Protein AF-A0AAV5TJZ8-F1 (afdb_monomer)

pLDDT: mean 74.14, std 19.78, range [33.44, 96.31]

InterPro domains:
  IPR000536 Nuclear hormone receptor, ligand-binding domain [PS51843] (45-204)
  IPR035500 Nuclear hormone receptor-like domain superfamily [G3DSA:1.10.565.10] (41-201)
  IPR035500 Nuclear hormone receptor-like domain superfamily [SSF48508] (8-187)

Radius of gyration: 22.79 Å; Cα contacts (8 Å, |Δi|>4): 127; chains: 1; bounding box: 40×61×59 Å

Organism: NCBI:txid358040

Mean predicted aligned error: 13.58 Å

Solvent-accessible surface area (backbone atoms only — not comparable to full-atom values): 12153 Å² total; per-residue (Å²): 109,68,70,59,54,50,50,53,51,53,52,42,50,51,41,47,52,50,35,48,48,59,66,67,25,86,93,35,83,71,66,76,65,86,79,81,70,46,76,65,56,55,55,49,46,58,50,51,54,54,48,53,57,51,53,58,69,73,57,85,64,93,75,89,81,68,87,80,74,72,74,71,66,61,82,66,73,54,79,71,58,56,70,60,50,37,41,53,37,27,50,52,35,53,54,49,42,29,65,72,67,72,56,85,65,55,76,66,40,47,50,49,29,46,72,59,21,27,66,56,44,32,50,52,54,40,31,52,51,11,44,77,70,70,43,96,54,60,33,46,88,76,67,51,65,62,72,54,83,83,50,70,68,68,61,63,58,53,50,33,53,48,41,58,76,66,61,67,45,74,68,56,49,39,50,52,50,49,51,42,51,55,57,34,51,75,81,74,40,85,60,63,90,71,51,77,58,83,76,52,74,80,75,129

Secondary structure (DSSP, 8-state):
-HHHHHHHHHHHHHHHHHHHHHHTSTTSPP--S-----HHHHHHHHHHHHHHHHHHHH--S-------------GGGS---HHHHHHHHHHHHHHHHHHHTT----HHHHHHHHHHHHHHHHHHHHHHHHHHTT-SS-B-TTSPBPPTTSS-HHHHHHHHHHHHHHT--HHHHHHHHHHHHHHHTTTT-TTTTTGGGTT-----

Structure (mmCIF, N/CA/C/O backbone):
data_AF-A0AAV5TJZ8-F1
#
_entry.id   AF-A0AAV5TJZ8-F1
#
loop_
_atom_site.group_PDB
_atom_site.id
_atom_site.type_symbol
_atom_site.label_atom_id
_atom_site.label_alt_id
_atom_site.label_comp_id
_atom_site.label_asym_id
_atom_site.label_entity_id
_atom_site.label_seq_id
_atom_site.pdbx_PDB_ins_code
_atom_site.Cartn_x
_atom_site.Cartn_y
_atom_site.Cartn_z
_atom_site.occupancy
_atom_site.B_iso_or_equiv
_atom_site.auth_seq_id
_atom_site.auth_comp_id
_atom_site.auth_asym_id
_atom_site.auth_atom_id
_atom_site.pdbx_PDB_model_num
ATOM 1 N N . ILE A 1 1 ? -18.030 -18.541 14.809 1.00 76.50 1 ILE A N 1
ATOM 2 C CA . ILE A 1 1 ? -16.595 -18.326 14.468 1.00 76.50 1 ILE A CA 1
ATOM 3 C C . ILE A 1 1 ? -16.396 -18.192 12.959 1.00 76.50 1 ILE A C 1
ATOM 5 O O . ILE A 1 1 ? -15.831 -17.193 12.536 1.00 76.50 1 ILE A O 1
ATOM 9 N N . GLN A 1 2 ? -16.882 -19.142 12.152 1.00 88.19 2 GLN A N 1
ATOM 10 C CA . GLN A 1 2 ? -16.712 -19.115 10.693 1.00 88.19 2 GLN A CA 1
ATOM 11 C C . GLN A 1 2 ? -17.287 -17.844 10.041 1.00 88.19 2 GLN A C 1
ATOM 13 O O . GLN A 1 2 ? -16.551 -17.149 9.347 1.00 88.19 2 GLN A O 1
ATOM 18 N N . ASP A 1 3 ? -18.519 -17.459 10.381 1.00 89.94 3 ASP A N 1
ATOM 19 C CA . ASP A 1 3 ? -19.165 -16.254 9.829 1.00 89.94 3 ASP A CA 1
ATOM 20 C C . ASP A 1 3 ? -18.425 -14.953 10.186 1.00 89.94 3 ASP A C 1
ATOM 22 O O . ASP A 1 3 ? -18.335 -14.024 9.384 1.00 89.94 3 ASP A O 1
ATOM 26 N N . ALA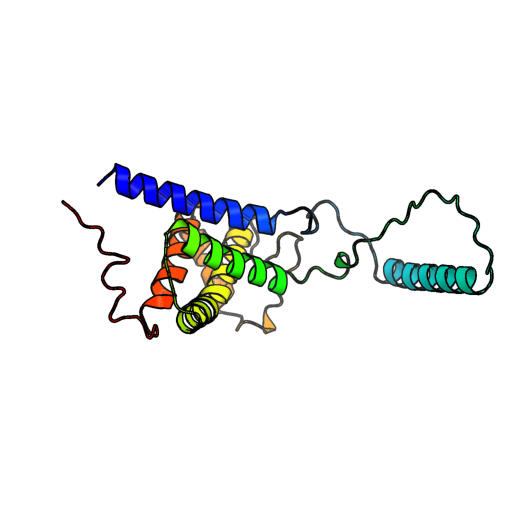 A 1 4 ? -17.850 -14.884 11.391 1.00 86.00 4 ALA A N 1
ATOM 27 C CA . ALA A 1 4 ? -17.080 -13.725 11.841 1.00 86.00 4 ALA A CA 1
ATOM 28 C C . ALA A 1 4 ? -15.756 -13.599 11.071 1.00 86.00 4 ALA A C 1
ATOM 30 O O . ALA A 1 4 ? -15.408 -12.512 10.607 1.00 86.00 4 ALA A O 1
ATOM 31 N N . LEU A 1 5 ? -15.040 -14.714 10.884 1.00 88.62 5 LEU A N 1
ATOM 32 C CA . LEU A 1 5 ? -13.814 -14.752 10.082 1.00 88.62 5 LEU A CA 1
ATOM 33 C C . LEU A 1 5 ? -14.093 -14.417 8.615 1.00 88.62 5 LEU A C 1
ATOM 35 O O . LEU A 1 5 ? -13.328 -13.681 7.991 1.00 88.62 5 LEU A O 1
ATOM 39 N N . GLU A 1 6 ? -15.206 -14.911 8.079 1.00 91.31 6 GLU A N 1
ATOM 40 C CA . GLU A 1 6 ? -15.632 -14.600 6.722 1.00 91.31 6 GLU A CA 1
ATOM 41 C C . GLU A 1 6 ? -15.939 -13.103 6.561 1.00 91.31 6 GLU A C 1
ATOM 43 O O . GLU A 1 6 ? -15.484 -12.474 5.602 1.00 91.31 6 GLU A O 1
ATOM 48 N N . ASN A 1 7 ? -16.620 -12.489 7.532 1.00 90.62 7 ASN A N 1
ATOM 49 C CA . ASN A 1 7 ? -16.882 -11.050 7.532 1.00 90.62 7 ASN A CA 1
ATOM 50 C C . ASN A 1 7 ? -15.579 -10.231 7.522 1.00 90.62 7 ASN A C 1
ATOM 52 O O . ASN A 1 7 ? -15.407 -9.345 6.678 1.00 90.62 7 ASN A O 1
ATOM 56 N N . VAL A 1 8 ? -14.624 -10.574 8.395 1.00 91.50 8 VAL A N 1
ATOM 57 C CA . VAL A 1 8 ? -13.292 -9.942 8.425 1.00 91.50 8 VAL A CA 1
ATOM 58 C C . VAL A 1 8 ? -12.605 -10.079 7.068 1.00 91.50 8 VAL A C 1
ATOM 60 O O . VAL A 1 8 ? -12.105 -9.096 6.520 1.00 91.50 8 VAL A O 1
ATOM 63 N N . PHE A 1 9 ? -12.627 -11.273 6.480 1.00 93.06 9 PHE A N 1
ATOM 64 C CA . PHE A 1 9 ? -12.017 -11.523 5.180 1.00 93.06 9 PHE A CA 1
ATOM 65 C C . PHE A 1 9 ? -12.634 -10.666 4.062 1.00 93.06 9 PHE A C 1
ATOM 67 O O . PHE A 1 9 ? -11.904 -10.074 3.257 1.00 93.06 9 PHE A O 1
ATOM 74 N N . TRP A 1 10 ? -13.962 -10.527 4.028 1.00 93.00 10 TRP A N 1
ATOM 75 C CA . TRP A 1 10 ? -14.648 -9.672 3.054 1.00 93.00 10 TRP A CA 1
ATOM 76 C C . TRP A 1 10 ? -14.323 -8.188 3.240 1.00 93.00 10 TRP A C 1
ATOM 78 O O . TRP A 1 10 ? -14.052 -7.488 2.255 1.00 93.00 10 TRP A O 1
ATOM 88 N N . ARG A 1 11 ? -14.275 -7.712 4.488 1.00 93.69 11 ARG A N 1
ATOM 89 C CA . ARG A 1 11 ? -13.849 -6.345 4.827 1.00 93.69 11 ARG A CA 1
ATOM 90 C C . ARG A 1 11 ? -12.417 -6.066 4.359 1.00 93.69 11 ARG A C 1
ATOM 92 O O . ARG A 1 11 ? -12.171 -5.052 3.699 1.00 93.69 11 ARG A O 1
ATOM 99 N N . LEU A 1 12 ? -11.490 -6.995 4.601 1.00 95.19 12 LEU A N 1
ATOM 100 C CA . LEU A 1 12 ? -10.100 -6.893 4.138 1.00 95.19 12 LEU A CA 1
ATOM 101 C C . LEU A 1 12 ? -9.992 -6.861 2.615 1.00 95.19 12 LEU A C 1
ATOM 103 O O . LEU A 1 12 ? -9.304 -6.001 2.056 1.00 95.19 12 LEU A O 1
ATOM 107 N N . ARG A 1 13 ? -10.710 -7.753 1.925 1.00 93.06 13 ARG A N 1
ATOM 108 C CA . ARG A 1 13 ? -10.762 -7.761 0.457 1.00 93.06 13 ARG A CA 1
ATOM 109 C C . ARG A 1 13 ? -11.257 -6.433 -0.100 1.00 93.06 13 ARG A C 1
ATOM 111 O O . ARG A 1 13 ? -10.704 -5.949 -1.088 1.00 93.06 13 ARG A O 1
ATOM 118 N N . ARG A 1 14 ? -12.262 -5.825 0.535 1.00 93.25 14 ARG A N 1
ATOM 119 C CA . ARG A 1 14 ? -12.781 -4.509 0.144 1.00 93.25 14 ARG A CA 1
ATOM 120 C C . ARG A 1 14 ? -11.725 -3.414 0.305 1.00 93.25 14 ARG A C 1
ATOM 122 O O . ARG A 1 14 ? -11.582 -2.587 -0.596 1.00 93.25 14 ARG A O 1
ATOM 129 N N . CYS A 1 15 ? -10.958 -3.436 1.396 1.00 94.69 15 CYS A N 1
ATOM 130 C CA . CYS A 1 15 ? -9.861 -2.492 1.621 1.00 94.69 15 CYS A CA 1
ATOM 131 C C . CYS A 1 15 ? -8.766 -2.618 0.554 1.00 94.69 15 CYS A C 1
ATOM 133 O O . CYS A 1 15 ? -8.357 -1.616 -0.037 1.00 94.69 15 CYS A O 1
ATOM 135 N N . ASP A 1 16 ? -8.330 -3.842 0.242 1.00 94.56 16 ASP A N 1
ATOM 136 C CA . ASP A 1 16 ? -7.319 -4.055 -0.800 1.00 94.56 16 ASP A CA 1
ATOM 137 C C . ASP A 1 16 ? -7.830 -3.680 -2.200 1.00 94.56 16 ASP A C 1
ATOM 139 O O . ASP A 1 16 ? -7.107 -3.057 -2.981 1.00 94.56 16 ASP A O 1
ATOM 143 N N . ALA A 1 17 ? -9.087 -4.001 -2.517 1.00 92.81 17 ALA A N 1
ATOM 144 C CA . ALA A 1 17 ? -9.708 -3.603 -3.777 1.00 92.81 17 ALA A CA 1
ATOM 145 C C . ALA A 1 17 ? -9.743 -2.075 -3.934 1.00 92.81 17 ALA A C 1
ATOM 147 O O . ALA A 1 17 ? -9.396 -1.568 -5.004 1.00 92.81 17 ALA A O 1
ATOM 148 N N . LYS A 1 18 ? -10.083 -1.338 -2.867 1.00 92.19 18 LYS A N 1
ATOM 149 C CA . LYS A 1 18 ? 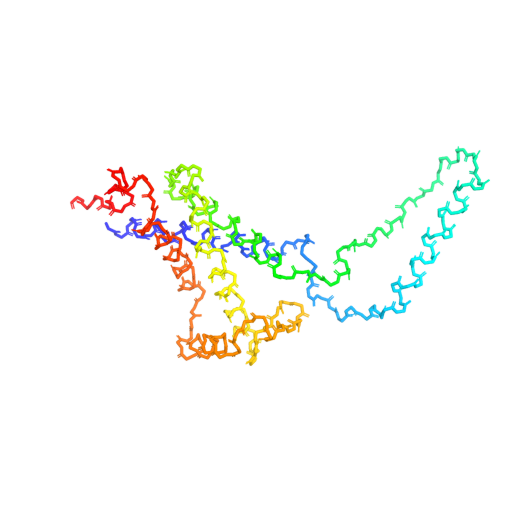-10.075 0.131 -2.872 1.00 92.19 18 LYS A CA 1
ATOM 150 C C . LYS A 1 18 ? -8.668 0.692 -3.079 1.00 92.19 18 LYS A C 1
ATOM 152 O O . LYS A 1 18 ? -8.493 1.582 -3.908 1.00 92.19 18 LYS A O 1
ATOM 157 N N . HIS A 1 19 ? -7.663 0.142 -2.396 1.00 92.19 19 HIS A N 1
ATOM 158 C CA . HIS A 1 19 ? -6.262 0.534 -2.586 1.00 92.19 19 HIS A CA 1
ATOM 159 C C . HIS A 1 19 ? -5.833 0.354 -4.051 1.00 92.19 19 HIS A C 1
ATOM 161 O O . HIS A 1 19 ? -5.296 1.276 -4.665 1.00 92.19 19 HIS A O 1
ATOM 167 N N . ARG A 1 20 ? -6.138 -0.801 -4.656 1.00 90.56 20 ARG A N 1
ATOM 168 C CA . ARG A 1 20 ? -5.834 -1.046 -6.075 1.00 90.56 20 ARG A CA 1
ATOM 169 C C . ARG A 1 20 ? -6.543 -0.065 -6.991 1.00 90.56 20 ARG A C 1
ATOM 171 O O . ARG A 1 20 ? -5.897 0.490 -7.872 1.00 90.56 20 ARG A O 1
ATOM 178 N N . GLN A 1 21 ? -7.831 0.176 -6.755 1.00 89.19 21 GLN A N 1
ATOM 179 C CA . GLN A 1 21 ? -8.611 1.133 -7.535 1.00 89.19 21 GLN A CA 1
ATOM 180 C C . GLN A 1 21 ? -7.971 2.525 -7.513 1.00 89.19 21 GLN A C 1
ATOM 182 O O . GLN A 1 21 ? -7.879 3.159 -8.560 1.00 89.19 21 GLN A O 1
ATOM 187 N N . LEU A 1 22 ? -7.499 2.989 -6.350 1.00 86.69 22 LEU A N 1
ATOM 188 C CA . LEU A 1 22 ? -6.789 4.265 -6.245 1.00 86.69 22 LEU A CA 1
ATOM 189 C C . LEU A 1 22 ? -5.514 4.242 -7.088 1.00 86.69 22 LEU A C 1
ATOM 191 O O . LEU A 1 22 ? -5.308 5.135 -7.906 1.00 86.69 22 LEU A O 1
ATOM 195 N N . ARG A 1 23 ? -4.713 3.179 -6.984 1.00 83.69 23 ARG A N 1
ATOM 196 C CA . ARG A 1 23 ? -3.446 3.032 -7.716 1.00 83.69 23 ARG A CA 1
ATOM 197 C C . ARG A 1 23 ? -3.615 2.911 -9.237 1.00 83.69 23 ARG A C 1
ATOM 199 O O . ARG A 1 23 ? -2.749 3.369 -9.978 1.00 83.69 23 ARG A O 1
ATOM 206 N N . THR A 1 24 ? -4.730 2.351 -9.708 1.00 81.50 24 THR A N 1
ATOM 207 C CA . THR A 1 24 ? -5.059 2.201 -11.140 1.00 81.50 24 THR A CA 1
ATOM 208 C C . THR A 1 24 ? -6.046 3.245 -11.661 1.00 81.50 24 THR A C 1
ATOM 210 O O . THR A 1 24 ? -6.524 3.111 -12.787 1.00 81.50 24 THR A O 1
ATOM 213 N N . SER A 1 25 ? -6.405 4.231 -10.839 1.00 77.00 25 SER A N 1
ATOM 214 C CA . SER A 1 25 ? -7.322 5.315 -11.195 1.00 77.00 25 SER A CA 1
ATOM 215 C C . SER A 1 25 ? -6.903 6.004 -12.497 1.00 77.00 25 SER A C 1
ATOM 217 O O . SER A 1 25 ? -5.727 6.040 -12.827 1.00 77.00 25 SER A O 1
ATOM 219 N N . GLU A 1 26 ? -7.837 6.583 -13.244 1.00 63.62 26 GLU A N 1
ATOM 220 C CA . GLU A 1 26 ? -7.520 7.352 -14.459 1.00 63.62 26 GLU A CA 1
ATOM 221 C C . GLU A 1 26 ? -6.715 8.627 -14.181 1.00 63.62 26 GLU A C 1
ATOM 223 O O . GLU A 1 26 ? -5.963 9.087 -15.037 1.00 63.62 26 GLU A O 1
ATOM 228 N N . PHE A 1 27 ? -6.803 9.133 -12.949 1.00 60.72 27 PHE A N 1
ATOM 229 C CA . PHE A 1 27 ? -5.927 10.185 -12.437 1.00 60.72 27 PHE A CA 1
ATOM 230 C C . PHE A 1 27 ? -4.482 9.695 -12.236 1.00 60.72 27 PHE A C 1
ATOM 232 O O . PHE A 1 27 ? -3.572 10.499 -12.056 1.00 60.72 27 PHE A O 1
ATOM 239 N N . ASN A 1 28 ? -4.254 8.378 -12.297 1.00 59.41 28 ASN A N 1
ATOM 240 C CA . ASN A 1 28 ? -2.942 7.763 -12.384 1.00 59.41 28 ASN A CA 1
ATOM 241 C C . ASN A 1 28 ? -2.635 7.437 -13.859 1.00 59.41 28 ASN A C 1
ATOM 243 O O . ASN A 1 28 ? -3.373 6.671 -14.481 1.00 59.41 28 ASN A O 1
ATOM 247 N N . PRO A 1 29 ? -1.545 7.971 -14.448 1.00 50.78 29 PRO A N 1
ATOM 248 C CA . PRO A 1 29 ? -1.244 7.722 -15.852 1.00 50.78 29 PRO A CA 1
ATOM 249 C C . PRO A 1 29 ? -1.110 6.215 -16.106 1.00 50.78 29 PRO A C 1
ATOM 251 O O . PRO A 1 29 ? -0.453 5.489 -15.354 1.00 50.78 29 PRO A O 1
ATOM 254 N N . LYS A 1 30 ? -1.796 5.738 -17.151 1.00 49.69 30 LYS A N 1
ATOM 255 C CA . LYS A 1 30 ? -1.799 4.327 -17.553 1.00 49.69 30 LYS A CA 1
ATOM 256 C C . LYS A 1 30 ? -0.421 3.958 -18.099 1.00 49.69 30 LYS A C 1
ATOM 258 O O . LYS A 1 30 ? 0.140 4.702 -18.893 1.00 49.69 30 LYS A O 1
ATOM 263 N N . SER A 1 31 ? 0.054 2.751 -17.796 1.00 44.28 31 SER A N 1
ATOM 264 C CA . SER A 1 31 ? 1.291 2.168 -18.350 1.00 44.28 31 SER A CA 1
ATOM 265 C C . SER A 1 31 ? 1.245 1.884 -19.864 1.00 44.28 31 SER A C 1
ATOM 267 O O . SER A 1 31 ? 2.103 1.185 -20.403 1.00 44.28 31 SER A O 1
ATOM 269 N N . ARG A 1 32 ? 0.229 2.378 -20.585 1.00 42.75 32 ARG A N 1
ATOM 270 C CA . ARG A 1 32 ? 0.041 2.063 -22.001 1.00 42.75 32 ARG A CA 1
ATOM 271 C C . ARG A 1 32 ? 0.879 2.980 -22.883 1.00 42.75 32 ARG A C 1
ATOM 273 O O . ARG A 1 32 ? 0.512 4.121 -23.134 1.00 42.75 32 ARG A O 1
ATOM 280 N N . GLY A 1 33 ? 1.932 2.373 -23.424 1.00 39.78 33 GLY A N 1
ATO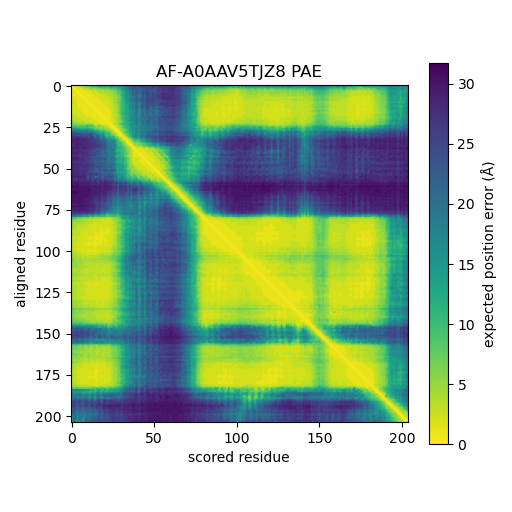M 281 C CA . GLY A 1 33 ? 2.754 2.888 -24.509 1.00 39.78 33 GLY A CA 1
ATOM 282 C C . GLY A 1 33 ? 3.975 3.612 -23.977 1.00 39.78 33 GLY A C 1
ATOM 283 O O . GLY A 1 33 ? 3.860 4.431 -23.075 1.00 39.78 33 GLY A O 1
ATOM 284 N N . ARG A 1 34 ? 5.150 3.313 -24.544 1.00 42.75 34 ARG A N 1
ATOM 285 C CA . ARG A 1 34 ? 6.341 4.154 -24.393 1.00 42.75 34 ARG A CA 1
ATOM 286 C C . ARG A 1 34 ? 5.896 5.599 -24.604 1.00 42.75 34 ARG A C 1
ATOM 288 O O . ARG A 1 34 ? 5.568 5.969 -25.729 1.00 42.75 34 ARG A O 1
ATOM 295 N N . PHE A 1 35 ? 5.843 6.388 -23.536 1.00 46.69 35 PHE A N 1
ATOM 296 C CA . PHE A 1 35 ? 5.749 7.832 -23.654 1.00 46.69 35 PHE A CA 1
ATOM 297 C C . PHE A 1 35 ? 7.072 8.250 -24.300 1.00 46.69 35 PHE A C 1
ATOM 299 O O . PHE A 1 35 ? 8.084 8.415 -23.631 1.00 46.69 35 PHE A O 1
ATOM 306 N N . HIS A 1 36 ? 7.082 8.319 -25.631 1.00 42.94 36 HIS A N 1
ATOM 307 C CA . HIS A 1 36 ? 8.213 8.774 -26.434 1.00 42.94 36 HIS A CA 1
ATOM 308 C C . HIS A 1 36 ? 8.269 10.304 -26.464 1.00 42.94 36 HIS A C 1
ATOM 310 O O . HIS A 1 36 ? 8.673 10.890 -27.45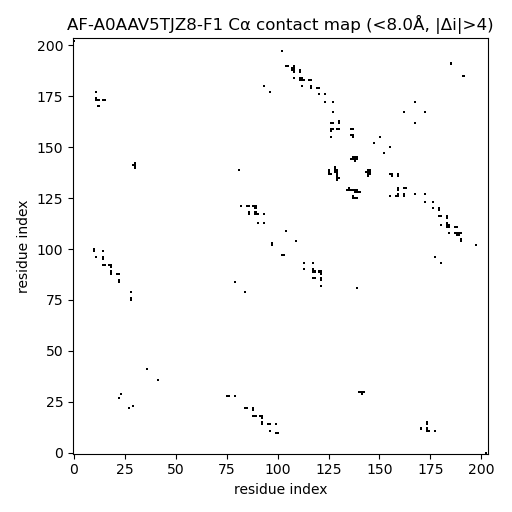7 1.00 42.94 36 HIS A O 1
ATOM 316 N N . TRP A 1 37 ? 7.818 10.951 -25.389 1.00 47.38 37 TRP A N 1
ATOM 317 C CA . TRP A 1 37 ? 7.955 12.386 -25.233 1.00 47.38 37 TRP A CA 1
ATOM 318 C C . TRP A 1 37 ? 9.380 12.613 -24.764 1.00 47.38 37 TRP A C 1
ATOM 320 O O . TRP A 1 37 ? 9.714 12.375 -23.600 1.00 47.38 37 TRP A O 1
ATOM 330 N N . GLY A 1 38 ? 10.249 12.974 -25.702 1.00 48.06 38 GLY A N 1
ATOM 331 C CA . GLY A 1 38 ? 11.586 13.416 -25.348 1.00 48.06 38 GLY A CA 1
ATOM 332 C C . GLY A 1 38 ? 11.497 14.712 -24.543 1.00 48.06 38 GLY A C 1
ATOM 333 O O . GLY A 1 38 ? 10.538 15.474 -24.669 1.00 48.06 38 GLY A O 1
ATOM 334 N N . LEU A 1 39 ? 12.537 15.013 -23.760 1.00 47.66 39 LEU A N 1
ATOM 335 C CA . LEU A 1 39 ? 12.708 16.326 -23.120 1.00 47.66 39 LEU A CA 1
ATOM 336 C C . LEU A 1 39 ? 12.521 17.474 -24.139 1.00 47.66 39 LEU A C 1
ATOM 338 O O . LEU A 1 39 ? 12.011 18.542 -23.817 1.00 47.66 39 LEU A O 1
ATOM 342 N N . THR A 1 40 ? 12.882 17.215 -25.395 1.00 56.12 40 THR A N 1
ATOM 343 C CA . THR A 1 40 ? 12.724 18.094 -26.553 1.00 56.12 40 THR A CA 1
ATOM 344 C C . THR A 1 40 ? 11.270 18.409 -26.907 1.00 56.12 40 THR A C 1
ATOM 346 O O . THR A 1 40 ? 10.985 19.547 -27.272 1.00 56.12 40 THR A O 1
ATOM 349 N N . ASP A 1 41 ? 10.351 17.447 -26.799 1.00 55.53 41 ASP A N 1
ATOM 350 C CA . ASP A 1 41 ? 8.931 17.670 -27.107 1.00 55.53 41 ASP A CA 1
ATOM 351 C C . ASP A 1 41 ? 8.257 18.492 -26.000 1.00 55.53 41 ASP A C 1
ATOM 353 O O . ASP A 1 41 ? 7.447 19.372 -26.282 1.00 55.53 41 ASP A O 1
ATOM 357 N N . TYR A 1 42 ? 8.677 18.287 -24.746 1.00 53.88 42 TYR A N 1
ATOM 358 C CA . TYR A 1 42 ? 8.260 19.105 -23.603 1.00 53.88 42 TYR A CA 1
ATOM 359 C C . TYR A 1 42 ? 8.728 20.563 -23.729 1.00 53.88 42 TYR A C 1
ATOM 361 O O . TYR A 1 42 ? 7.948 21.498 -23.545 1.00 53.88 42 TYR A O 1
ATOM 369 N N . LEU A 1 43 ? 10.003 20.770 -24.077 1.00 59.12 43 LEU A N 1
ATOM 370 C CA . LEU A 1 43 ? 10.553 22.115 -24.264 1.00 59.12 43 LEU A CA 1
ATOM 371 C C . LEU A 1 43 ? 9.909 22.839 -25.452 1.00 59.12 43 LEU A C 1
ATOM 373 O O . LEU A 1 43 ? 9.674 24.043 -25.368 1.00 59.12 43 LEU A O 1
ATOM 377 N N . ARG A 1 44 ? 9.584 22.118 -26.533 1.00 67.12 44 ARG A N 1
ATOM 378 C CA . ARG A 1 44 ? 8.877 22.684 -27.691 1.00 67.12 44 ARG A CA 1
ATOM 379 C C . ARG A 1 44 ? 7.497 23.202 -27.302 1.00 67.12 44 ARG A C 1
ATOM 381 O O . ARG A 1 44 ? 7.163 24.334 -27.625 1.00 67.12 44 ARG A O 1
ATOM 388 N N . GLN A 1 45 ? 6.753 22.431 -26.519 1.00 61.09 45 GLN A N 1
ATOM 389 C CA . GLN A 1 45 ? 5.421 22.830 -26.083 1.00 61.09 45 GLN A CA 1
ATOM 390 C C . GLN A 1 45 ? 5.430 24.001 -25.088 1.00 61.09 45 GLN A C 1
ATOM 392 O O . GLN A 1 45 ? 4.548 24.852 -25.126 1.00 61.09 45 GLN A O 1
ATOM 397 N N . GLN A 1 46 ? 6.434 24.088 -24.209 1.00 55.97 46 GLN A N 1
ATOM 398 C CA . GLN A 1 46 ? 6.629 25.273 -23.363 1.00 55.97 46 GLN A CA 1
ATOM 399 C C . GLN A 1 46 ? 6.804 26.549 -24.199 1.00 55.97 46 GLN A C 1
ATOM 401 O O . GLN A 1 46 ? 6.392 27.623 -23.762 1.00 55.97 46 GLN A O 1
ATOM 406 N N . MET A 1 47 ? 7.413 26.444 -25.383 1.00 64.50 47 MET A N 1
ATOM 407 C CA . MET A 1 47 ? 7.526 27.569 -26.311 1.00 64.50 47 MET A CA 1
ATOM 408 C C . MET A 1 47 ? 6.209 27.849 -27.041 1.00 64.50 47 MET A C 1
ATOM 410 O O . MET A 1 47 ? 5.844 29.014 -27.136 1.00 64.50 47 MET A O 1
ATOM 414 N N . GLU A 1 48 ? 5.472 26.812 -27.451 1.00 65.31 48 GLU A N 1
ATOM 415 C CA . GLU A 1 48 ? 4.132 26.942 -28.056 1.00 65.31 48 GLU A CA 1
ATOM 416 C C . GLU A 1 48 ? 3.142 27.613 -27.085 1.00 65.31 48 GLU A C 1
ATOM 418 O O . GLU A 1 48 ? 2.537 28.616 -27.431 1.00 65.31 48 GLU A O 1
ATOM 423 N N . MET A 1 49 ? 3.079 27.183 -25.817 1.00 55.03 49 MET A N 1
ATOM 424 C CA . MET A 1 49 ? 2.234 27.829 -24.799 1.00 55.03 49 MET A CA 1
ATOM 425 C C . MET A 1 49 ? 2.620 29.290 -24.542 1.00 55.03 49 MET A C 1
ATOM 427 O O . MET A 1 49 ? 1.756 30.122 -24.288 1.00 55.03 49 MET A O 1
ATOM 431 N N . LYS A 1 50 ? 3.918 29.614 -24.567 1.00 66.56 50 LYS A N 1
ATOM 432 C CA . LYS A 1 50 ? 4.379 31.002 -24.414 1.00 66.56 50 LYS A CA 1
ATOM 433 C C . LYS A 1 50 ? 4.048 31.854 -25.637 1.00 66.56 50 LYS A C 1
ATOM 435 O O . LYS A 1 50 ? 3.856 33.052 -25.468 1.00 66.56 50 LYS A O 1
ATOM 440 N N . GLN A 1 51 ? 4.009 31.265 -26.833 1.00 65.06 51 GLN A N 1
ATOM 441 C CA . GLN A 1 51 ? 3.543 31.940 -28.043 1.00 65.06 51 GLN A CA 1
ATOM 442 C C . GLN A 1 51 ? 2.036 32.182 -27.986 1.00 65.06 51 GLN A C 1
ATOM 444 O O . GLN A 1 51 ? 1.635 33.325 -28.162 1.00 65.06 51 GLN A O 1
ATOM 449 N N . ASP A 1 52 ? 1.241 31.181 -27.607 1.00 56.53 52 ASP A N 1
ATOM 450 C CA . ASP A 1 52 ? -0.216 31.315 -27.473 1.00 56.53 52 ASP A CA 1
ATOM 451 C C . ASP A 1 52 ? -0.600 32.399 -26.448 1.00 56.53 52 ASP A C 1
ATOM 453 O O . ASP A 1 52 ? -1.453 33.240 -26.717 1.00 56.53 52 ASP A O 1
ATOM 457 N N . ILE A 1 53 ? 0.074 32.441 -25.288 1.00 58.94 53 ILE A N 1
ATOM 458 C CA . ILE A 1 53 ? -0.142 33.484 -24.264 1.00 58.94 53 ILE A CA 1
ATOM 459 C C . ILE A 1 53 ? 0.204 34.876 -24.810 1.00 58.94 53 ILE A C 1
ATOM 461 O O . ILE A 1 53 ? -0.464 35.856 -24.493 1.00 58.94 53 ILE A O 1
ATOM 465 N N . LYS A 1 54 ? 1.247 34.971 -25.638 1.00 60.56 54 LYS A N 1
ATOM 466 C CA . LYS A 1 54 ? 1.686 36.238 -26.223 1.00 60.56 54 LYS A CA 1
ATOM 467 C C . LYS A 1 54 ? 0.748 36.709 -27.342 1.00 60.56 54 LYS A C 1
ATOM 469 O O . LYS A 1 54 ? 0.524 37.906 -27.471 1.00 60.56 54 LYS A O 1
ATOM 474 N N . GLU A 1 55 ? 0.174 35.782 -28.108 1.00 57.56 55 GLU A N 1
ATOM 475 C CA . GLU A 1 55 ? -0.852 36.064 -29.120 1.00 57.56 55 GLU A CA 1
ATOM 476 C C . GLU A 1 55 ? -2.193 36.471 -28.473 1.00 57.56 55 GLU A C 1
ATOM 478 O O . GLU A 1 55 ? -2.853 37.385 -28.966 1.00 57.56 55 GLU A O 1
ATOM 483 N N . GLU A 1 56 ? -2.563 35.891 -27.322 1.00 55.72 56 GLU A N 1
ATOM 484 C CA . GLU A 1 56 ? -3.741 36.315 -26.540 1.00 55.72 56 GLU A CA 1
ATOM 485 C C . GLU A 1 56 ? -3.585 37.721 -25.920 1.00 55.72 56 GLU A C 1
ATOM 487 O O . GLU A 1 56 ? -4.580 38.431 -25.753 1.00 55.72 56 GLU A O 1
ATOM 492 N N . GLU A 1 57 ? -2.361 38.154 -25.595 1.00 57.53 57 GLU A N 1
ATOM 493 C CA . GLU A 1 57 ? -2.089 39.512 -25.092 1.00 57.53 57 GLU A CA 1
ATOM 494 C C . GLU A 1 57 ? -2.126 40.586 -26.197 1.00 57.53 57 GLU A C 1
ATOM 496 O O . GLU A 1 57 ? -2.465 41.740 -25.916 1.00 57.53 57 GLU A O 1
ATOM 501 N N . GLU A 1 58 ? -1.819 40.229 -27.450 1.00 56.50 58 GLU A N 1
ATOM 502 C CA . GLU A 1 58 ? -1.825 41.164 -28.586 1.00 56.50 58 GLU A CA 1
ATOM 503 C C . GLU A 1 58 ? -3.213 41.305 -29.248 1.00 56.50 58 GLU A C 1
ATOM 505 O O . GLU A 1 58 ? -3.553 42.400 -29.708 1.00 56.50 58 GLU A O 1
ATOM 510 N N . ASP A 1 59 ? -4.070 40.276 -29.210 1.00 54.91 59 ASP A N 1
ATOM 511 C CA . ASP A 1 59 ? -5.415 40.293 -29.812 1.00 54.91 59 ASP A CA 1
ATOM 512 C C . ASP A 1 59 ? -6.540 40.449 -28.766 1.00 54.91 59 ASP A C 1
ATOM 514 O O . ASP A 1 59 ? -7.377 39.582 -28.505 1.00 54.91 59 ASP A O 1
ATOM 518 N N . SER A 1 60 ? -6.608 41.640 -28.173 1.00 52.91 60 SER A N 1
ATOM 519 C CA . SER A 1 60 ? -7.668 42.060 -27.246 1.00 52.91 60 SER A CA 1
ATOM 520 C C . SER A 1 60 ? -9.012 42.346 -27.947 1.00 52.91 60 SER A C 1
ATOM 522 O O . SER A 1 60 ? -9.543 43.460 -27.899 1.00 52.91 60 SER A O 1
ATOM 524 N N . LYS A 1 61 ? -9.629 41.331 -28.573 1.00 55.59 61 LYS A N 1
ATOM 525 C CA . LYS A 1 61 ? -11.068 41.344 -28.912 1.00 55.59 61 LYS A CA 1
ATOM 526 C C . LYS A 1 61 ? -11.744 39.999 -28.610 1.00 55.59 61 LYS A C 1
ATOM 528 O O . LYS A 1 61 ? -11.268 38.958 -29.052 1.00 55.59 61 LYS A O 1
ATOM 533 N N . PRO A 1 62 ? -12.906 39.992 -27.928 1.00 48.72 62 PRO A N 1
ATOM 534 C CA . PRO A 1 62 ? -13.571 38.758 -27.527 1.00 48.72 62 PRO A CA 1
ATOM 535 C C . PRO A 1 62 ? -14.308 38.129 -28.716 1.00 48.72 62 PRO A C 1
ATOM 537 O O . PRO A 1 62 ? -15.492 38.379 -28.943 1.00 48.72 62 PRO A O 1
ATOM 540 N N . SER A 1 63 ? -13.615 37.285 -29.479 1.00 48.00 63 SER A N 1
ATOM 541 C CA . SER A 1 63 ? -14.240 36.381 -30.448 1.00 48.00 63 SER A CA 1
ATOM 542 C C . SER A 1 63 ? -14.515 35.032 -29.785 1.00 48.00 63 SER A C 1
ATOM 544 O O . SER A 1 63 ? -13.730 34.087 -29.849 1.00 48.00 63 SER A O 1
ATOM 546 N N . VAL A 1 64 ? -15.678 34.940 -29.142 1.00 51.94 64 VAL A N 1
ATOM 547 C CA . VAL A 1 64 ? -16.270 33.677 -28.690 1.00 51.94 64 VAL A CA 1
ATOM 548 C C . VAL A 1 64 ? -16.642 32.854 -29.924 1.00 51.94 64 VAL A C 1
ATOM 550 O O . VAL A 1 64 ? -17.702 33.079 -30.504 1.00 51.94 64 VAL A O 1
ATOM 553 N N . LYS A 1 65 ? -15.764 31.932 -30.339 1.00 51.88 65 LYS A N 1
ATOM 554 C CA . LYS A 1 65 ? -16.067 30.668 -31.049 1.00 51.88 65 LYS A CA 1
ATOM 555 C C . LYS A 1 65 ? -14.760 29.973 -31.445 1.00 51.88 65 LYS A C 1
ATOM 557 O O . LYS A 1 65 ? -14.350 29.980 -32.599 1.00 51.88 65 LYS A O 1
ATOM 562 N N . GLY A 1 66 ? -14.122 29.331 -30.475 1.00 41.31 66 GLY A N 1
ATOM 563 C CA . GLY A 1 66 ? -13.058 28.365 -30.718 1.00 41.31 66 GLY A CA 1
ATOM 564 C C . GLY A 1 66 ? -13.450 27.058 -30.057 1.00 41.31 66 GLY A C 1
ATOM 565 O O . GLY A 1 66 ? -13.681 27.034 -28.854 1.00 41.31 66 GLY A O 1
ATOM 566 N N . ASN A 1 67 ? -13.580 25.985 -30.839 1.00 41.69 67 ASN A N 1
ATOM 567 C CA . ASN A 1 67 ? -13.625 24.629 -30.303 1.00 41.69 67 ASN A CA 1
ATOM 568 C C . ASN A 1 67 ? -12.405 24.460 -29.406 1.00 41.69 67 ASN A C 1
ATOM 570 O O . ASN A 1 67 ? -11.296 24.342 -29.930 1.00 41.69 67 ASN A O 1
ATOM 574 N N . ASP A 1 68 ? -12.616 24.464 -28.093 1.00 45.06 68 ASP A N 1
ATOM 575 C CA . ASP A 1 68 ? -11.548 24.348 -27.116 1.00 45.06 68 ASP A CA 1
ATOM 576 C C . ASP A 1 68 ? -11.035 22.903 -27.115 1.00 45.06 68 ASP A C 1
ATOM 578 O O . ASP A 1 68 ? -11.306 22.086 -26.241 1.00 45.06 68 ASP A O 1
ATOM 582 N N . LYS A 1 69 ? -10.300 22.563 -28.177 1.00 43.38 69 LYS A N 1
ATOM 583 C CA . LYS A 1 69 ? -9.428 21.398 -28.265 1.00 43.38 69 LYS A CA 1
ATOM 584 C C . LYS A 1 69 ? -8.123 21.707 -27.541 1.00 43.38 69 LYS A C 1
ATOM 586 O O . LYS A 1 69 ? -7.073 21.252 -28.001 1.00 43.38 69 LYS A O 1
ATOM 591 N N . ARG A 1 70 ? -8.168 22.451 -26.425 1.00 44.94 70 ARG A N 1
ATOM 592 C CA . ARG A 1 70 ? -7.121 22.401 -25.410 1.00 44.94 70 ARG A CA 1
ATOM 593 C C . ARG A 1 70 ? -6.972 20.929 -25.062 1.00 44.94 70 ARG A C 1
ATOM 595 O O . ARG A 1 70 ? -7.664 20.377 -24.211 1.00 44.94 70 ARG A O 1
ATOM 602 N N . LYS A 1 71 ? -6.051 20.266 -25.759 1.00 45.53 71 LYS A N 1
ATOM 603 C CA . LYS A 1 71 ? -5.327 19.126 -25.237 1.00 45.53 71 LYS A CA 1
ATOM 604 C C . LYS A 1 71 ? -4.576 19.725 -24.061 1.00 45.53 71 LYS A C 1
ATOM 606 O O . LYS A 1 71 ? -3.410 20.077 -24.194 1.00 45.53 71 LYS A O 1
ATOM 611 N N . THR A 1 72 ? -5.270 19.923 -22.941 1.00 42.72 72 THR A N 1
ATOM 612 C CA . THR A 1 72 ? -4.625 20.061 -21.651 1.00 42.72 72 THR A CA 1
ATOM 613 C C . THR A 1 72 ? -3.826 18.781 -21.544 1.00 42.72 72 THR A C 1
ATOM 615 O O . THR A 1 72 ? -4.380 17.719 -21.243 1.00 42.72 72 THR A O 1
ATOM 618 N N . LEU A 1 73 ? -2.549 18.835 -21.931 1.00 45.84 73 LEU A N 1
ATOM 619 C CA . LEU A 1 73 ? -1.664 17.755 -21.573 1.00 45.84 73 LEU A CA 1
ATOM 620 C C . LEU A 1 73 ? -1.793 17.653 -20.063 1.00 45.84 73 LEU A C 1
ATOM 622 O O . LEU A 1 73 ? -1.830 18.688 -19.384 1.00 45.84 73 LEU A O 1
ATOM 626 N N . PRO A 1 74 ? -1.957 16.438 -19.531 1.00 47.56 74 PRO A N 1
ATOM 627 C CA . PRO A 1 74 ? -1.969 16.295 -18.099 1.00 47.56 74 PRO A CA 1
ATOM 628 C C . PRO A 1 74 ? -0.649 16.906 -17.632 1.00 47.56 74 PRO A C 1
ATOM 630 O O . PRO A 1 74 ? 0.408 16.404 -17.988 1.00 47.56 74 PRO A O 1
ATOM 633 N N . LEU A 1 75 ? -0.689 17.984 -16.845 1.00 43.66 75 LEU A N 1
ATOM 634 C CA . LEU A 1 75 ? 0.487 18.517 -16.142 1.00 43.66 75 LEU A CA 1
ATOM 635 C C . LEU A 1 75 ? 1.218 17.399 -15.356 1.00 43.66 75 LEU A C 1
ATOM 637 O O . LEU A 1 75 ? 2.390 17.518 -15.027 1.00 43.66 75 LEU A O 1
ATOM 641 N N . PHE A 1 76 ? 0.541 16.265 -15.148 1.00 43.28 76 PHE A N 1
ATOM 642 C CA . PHE A 1 76 ? 1.030 14.980 -14.654 1.00 43.28 76 PHE A CA 1
ATOM 643 C C . PHE A 1 76 ? 1.854 14.127 -15.647 1.00 43.28 76 PHE A C 1
ATOM 645 O O . PHE A 1 76 ? 2.187 12.991 -15.312 1.00 43.28 76 PHE A O 1
ATOM 652 N N . SER A 1 77 ? 2.158 14.596 -16.866 1.00 43.50 77 SER A N 1
ATOM 653 C CA . SER A 1 77 ? 3.108 13.930 -17.779 1.00 43.50 77 SER A CA 1
ATOM 654 C C . SER A 1 77 ? 4.569 14.270 -17.469 1.00 43.50 77 SER A C 1
ATOM 656 O O . SER A 1 77 ? 5.470 13.626 -18.003 1.00 43.50 77 SER A O 1
ATOM 658 N N . LEU A 1 78 ? 4.814 15.246 -16.586 1.00 50.94 78 LEU A N 1
ATOM 659 C CA . LEU A 1 78 ? 6.043 15.315 -15.796 1.00 50.94 78 LEU A CA 1
ATOM 660 C C . LEU A 1 78 ? 6.091 14.048 -14.936 1.00 50.94 78 LEU A C 1
ATOM 662 O O . LEU A 1 78 ? 5.100 13.752 -14.276 1.00 50.94 78 LEU A O 1
ATOM 666 N N . GLN A 1 79 ? 7.191 13.288 -15.014 1.00 59.50 79 GLN A N 1
ATOM 667 C CA . GLN A 1 79 ? 7.430 12.022 -14.300 1.00 59.50 79 GLN A CA 1
ATOM 668 C C . GLN A 1 79 ? 6.541 11.864 -13.070 1.00 59.50 79 GLN A C 1
ATOM 670 O O . GLN A 1 79 ? 6.703 12.571 -12.076 1.00 59.50 79 GLN A O 1
ATOM 675 N N . LYS A 1 80 ? 5.586 10.937 -13.156 1.00 70.56 80 LYS A N 1
ATOM 676 C CA . LYS A 1 80 ? 4.704 10.639 -12.041 1.00 70.56 80 LYS A CA 1
ATOM 677 C C . LYS A 1 80 ? 5.563 10.317 -10.821 1.00 70.56 80 LYS A C 1
ATOM 679 O O . LYS A 1 80 ? 6.312 9.338 -10.833 1.00 70.56 80 LYS A O 1
ATOM 684 N N . ASP A 1 81 ? 5.430 11.114 -9.766 1.00 81.88 81 ASP A N 1
ATOM 685 C CA . ASP A 1 81 ? 6.063 10.804 -8.492 1.00 81.88 81 ASP A CA 1
ATOM 686 C C . ASP A 1 81 ? 5.316 9.629 -7.851 1.00 81.88 81 ASP A C 1
ATOM 688 O O . ASP A 1 81 ? 4.340 9.778 -7.112 1.00 81.88 81 ASP A O 1
ATOM 692 N N . TRP A 1 82 ? 5.750 8.418 -8.191 1.00 84.75 82 TRP A N 1
ATOM 693 C CA . TRP A 1 82 ? 5.176 7.204 -7.634 1.00 84.75 82 TRP A CA 1
ATOM 694 C C . TRP A 1 82 ? 5.370 7.092 -6.129 1.00 84.75 82 TRP A C 1
ATOM 696 O O . TRP A 1 82 ? 4.537 6.463 -5.481 1.00 84.75 82 TRP A O 1
ATOM 706 N N . ALA A 1 83 ? 6.415 7.701 -5.559 1.00 84.56 83 ALA A N 1
ATOM 707 C CA . ALA A 1 83 ? 6.588 7.699 -4.113 1.00 84.56 83 ALA A CA 1
ATOM 708 C C . ALA A 1 83 ? 5.476 8.520 -3.450 1.00 84.56 83 ALA A C 1
ATOM 710 O O . ALA A 1 83 ? 4.872 8.055 -2.478 1.00 84.56 83 ALA A O 1
ATOM 711 N N . PHE A 1 84 ? 5.142 9.684 -4.014 1.00 86.44 84 PHE A N 1
ATOM 712 C CA . PHE A 1 84 ? 3.992 10.473 -3.578 1.00 86.44 84 PHE A CA 1
ATOM 713 C C . PHE A 1 84 ? 2.672 9.712 -3.771 1.00 86.44 84 PHE A C 1
ATOM 715 O O . PHE A 1 84 ? 1.878 9.607 -2.836 1.00 86.44 84 PHE A O 1
ATOM 722 N N . VAL A 1 85 ? 2.450 9.110 -4.943 1.00 88.75 85 VAL A N 1
ATOM 723 C CA . VAL A 1 85 ? 1.205 8.373 -5.224 1.00 88.75 85 VAL A CA 1
ATOM 724 C C . VAL A 1 85 ? 1.026 7.158 -4.319 1.00 88.75 85 VAL A C 1
ATOM 726 O O . VAL A 1 85 ? -0.061 6.981 -3.768 1.00 88.75 85 VAL A O 1
ATOM 729 N N . ASP A 1 86 ? 2.062 6.339 -4.127 1.00 90.44 86 ASP A N 1
ATOM 730 C CA . ASP A 1 86 ? 1.993 5.186 -3.225 1.00 90.44 86 ASP A CA 1
ATOM 731 C C . ASP A 1 86 ? 1.767 5.658 -1.771 1.00 90.44 86 ASP A C 1
ATOM 733 O O . ASP A 1 86 ? 0.986 5.042 -1.049 1.00 90.44 86 ASP A O 1
ATOM 737 N N . THR A 1 87 ? 2.347 6.796 -1.362 1.00 90.31 87 THR A N 1
ATOM 738 C CA . THR A 1 87 ? 2.101 7.418 -0.044 1.00 90.31 87 THR A CA 1
ATOM 739 C C . THR A 1 87 ? 0.639 7.831 0.131 1.00 90.31 87 THR A C 1
ATOM 741 O O . THR A 1 87 ? 0.018 7.466 1.129 1.00 90.31 87 THR A O 1
ATOM 744 N N . VAL A 1 88 ? 0.058 8.542 -0.840 1.00 91.38 88 VAL A N 1
ATOM 745 C CA . VAL A 1 88 ? -1.362 8.935 -0.804 1.00 91.38 88 VAL A CA 1
ATOM 746 C C . VAL A 1 88 ? -2.263 7.698 -0.779 1.00 91.38 88 VAL A C 1
ATOM 748 O O . VAL A 1 88 ? -3.180 7.623 0.036 1.00 91.38 88 VAL A O 1
ATOM 751 N N . CYS A 1 89 ? -1.978 6.692 -1.611 1.00 93.38 89 CYS A N 1
ATOM 752 C CA . CYS A 1 89 ? -2.744 5.445 -1.636 1.00 93.38 89 CYS A CA 1
ATOM 753 C C . CYS A 1 89 ? -2.671 4.690 -0.300 1.00 93.38 89 CYS A C 1
ATOM 755 O O . CYS A 1 89 ? -3.684 4.156 0.155 1.00 93.38 89 CYS A O 1
ATOM 757 N N . ALA A 1 90 ? -1.505 4.669 0.350 1.00 95.38 90 ALA A N 1
ATOM 758 C CA . ALA A 1 90 ? -1.330 4.066 1.665 1.00 95.38 90 ALA A CA 1
ATOM 759 C C . ALA A 1 90 ? -2.091 4.830 2.763 1.00 95.38 90 ALA A C 1
ATOM 761 O O . ALA A 1 90 ? -2.749 4.196 3.585 1.00 95.38 90 ALA A O 1
ATOM 762 N N . ILE A 1 91 ? -2.072 6.169 2.754 1.00 94.31 91 ILE A N 1
ATOM 763 C CA . ILE A 1 91 ? -2.860 6.994 3.690 1.00 94.31 91 ILE A CA 1
ATOM 764 C C . ILE A 1 91 ? -4.357 6.705 3.530 1.00 94.31 91 ILE A C 1
ATOM 766 O O . ILE A 1 91 ? -5.053 6.446 4.513 1.00 94.31 91 ILE A O 1
ATOM 770 N N . GLU A 1 92 ? -4.853 6.714 2.293 1.00 94.50 92 GLU A N 1
ATOM 771 C CA . GLU A 1 92 ? -6.262 6.436 2.005 1.00 94.50 92 GLU A CA 1
ATOM 772 C C . GLU A 1 92 ? -6.647 4.994 2.357 1.00 94.50 92 GLU A C 1
ATOM 774 O O . GLU A 1 92 ? -7.754 4.756 2.840 1.00 94.50 92 GLU A O 1
ATOM 779 N N . TYR A 1 93 ? -5.728 4.035 2.203 1.00 96.12 93 TYR A N 1
ATOM 780 C CA . TYR A 1 93 ? -5.932 2.673 2.693 1.00 96.12 93 TYR A CA 1
ATOM 781 C C . TYR A 1 93 ? -6.132 2.638 4.212 1.00 96.12 93 TYR A C 1
ATOM 783 O O . TYR A 1 93 ? -7.080 2.003 4.661 1.00 96.12 93 TYR A O 1
ATOM 791 N N . VAL A 1 94 ? -5.292 3.322 4.999 1.00 95.56 94 VAL A N 1
ATOM 792 C CA . VAL A 1 94 ? -5.416 3.349 6.472 1.00 95.56 94 VAL A CA 1
ATOM 793 C C . VAL A 1 94 ? -6.740 3.983 6.900 1.00 95.56 94 VAL A C 1
ATOM 795 O O . VAL A 1 94 ? -7.449 3.420 7.732 1.00 95.56 94 VAL A O 1
ATOM 798 N N . LYS A 1 95 ? -7.119 5.117 6.295 1.00 92.62 95 LYS A N 1
ATOM 799 C CA . LYS A 1 95 ? -8.413 5.768 6.569 1.00 92.62 95 LYS A CA 1
ATOM 800 C C . LYS A 1 95 ? -9.585 4.839 6.263 1.00 92.62 95 LYS A C 1
ATOM 802 O O . LYS A 1 95 ? -10.491 4.685 7.080 1.00 92.62 95 LYS A O 1
ATOM 807 N N . PHE A 1 96 ? -9.557 4.212 5.088 1.00 94.75 96 PHE A N 1
ATOM 808 C CA . PHE A 1 96 ? -10.612 3.303 4.662 1.00 94.75 96 PHE A CA 1
ATOM 809 C C . PHE A 1 96 ? -10.664 2.048 5.538 1.00 94.75 96 PHE A C 1
ATOM 811 O O . PHE A 1 96 ? -11.751 1.602 5.886 1.00 94.75 96 PHE A O 1
ATOM 818 N N . PHE A 1 97 ? -9.510 1.517 5.946 1.00 95.00 97 PHE A N 1
ATOM 819 C CA . PHE A 1 97 ? -9.411 0.399 6.879 1.00 95.00 97 PHE A CA 1
ATOM 820 C C . PHE A 1 97 ? -10.075 0.736 8.215 1.00 95.00 97 PHE A C 1
ATOM 822 O O . PHE A 1 97 ? -10.976 0.015 8.635 1.00 95.00 97 PHE A O 1
ATOM 829 N N . ASN A 1 98 ? -9.718 1.866 8.831 1.00 91.94 98 ASN A N 1
ATOM 830 C CA . ASN A 1 98 ? -10.328 2.294 10.090 1.00 91.94 98 ASN A CA 1
ATOM 831 C C . ASN A 1 98 ? -11.845 2.460 9.952 1.00 91.94 98 ASN A C 1
ATOM 833 O O . ASN A 1 98 ? -12.588 1.992 10.805 1.00 91.94 98 ASN A O 1
ATOM 837 N N . SER A 1 99 ? -12.317 3.045 8.847 1.00 91.62 99 SER A N 1
ATOM 838 C CA . SER A 1 99 ? -13.753 3.184 8.585 1.00 91.62 99 SER A CA 1
ATOM 839 C C . SER A 1 99 ? -14.468 1.848 8.365 1.00 91.62 99 SER A C 1
ATOM 841 O O . SER A 1 99 ? -15.622 1.725 8.747 1.00 91.62 99 SER A O 1
ATOM 843 N N . VAL A 1 100 ? -13.835 0.864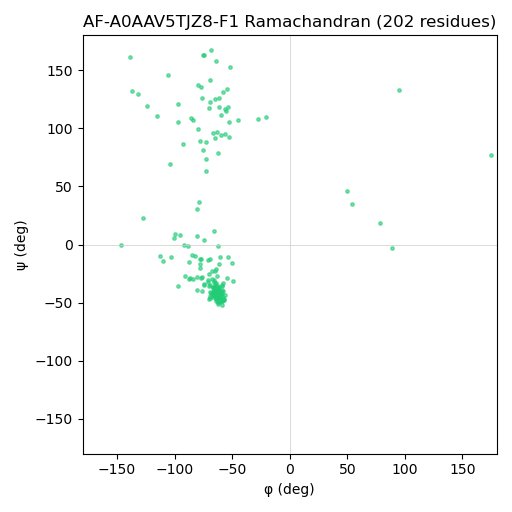 7.721 1.00 92.06 100 VAL A N 1
ATOM 844 C CA . VAL A 1 100 ? -14.445 -0.449 7.443 1.00 92.06 100 VAL A CA 1
ATOM 845 C C . VAL A 1 100 ? -14.474 -1.342 8.685 1.00 92.06 100 VAL A C 1
ATOM 847 O O . VAL A 1 100 ? -15.340 -2.212 8.794 1.00 92.06 100 VAL A O 1
ATOM 850 N N . PHE A 1 101 ? -13.523 -1.161 9.598 1.00 91.44 101 PHE A N 1
ATOM 851 C CA . PHE A 1 101 ? -13.430 -1.897 10.861 1.00 91.44 101 PHE A CA 1
ATOM 852 C C . PHE A 1 101 ? -13.981 -1.117 12.057 1.00 91.44 101 PHE A C 1
ATOM 854 O O . PHE A 1 101 ? -13.809 -1.564 13.186 1.00 91.44 101 PHE A O 1
ATOM 861 N N . ASP A 1 102 ? -14.638 0.021 11.813 1.00 90.69 102 ASP A N 1
ATOM 862 C CA . ASP A 1 102 ? -15.251 0.860 12.848 1.00 90.69 102 ASP A CA 1
ATOM 863 C C . ASP A 1 102 ? -14.248 1.256 13.960 1.00 90.69 102 ASP A C 1
ATOM 865 O O . ASP A 1 102 ? -14.572 1.351 15.143 1.00 90.69 102 ASP A O 1
ATOM 869 N N . ILE A 1 103 ? -12.985 1.473 13.571 1.00 87.75 103 ILE A N 1
ATOM 870 C CA . ILE A 1 103 ? -11.887 1.840 14.468 1.00 87.75 103 ILE A CA 1
ATOM 871 C C . ILE A 1 103 ? -11.889 3.358 14.642 1.00 87.75 103 ILE A C 1
ATOM 873 O O . ILE A 1 103 ? -11.508 4.114 13.742 1.00 87.75 103 ILE A O 1
ATOM 877 N N . HIS A 1 104 ? -12.272 3.802 15.834 1.00 87.12 104 HIS A N 1
ATOM 878 C CA . HIS A 1 104 ? -12.260 5.207 16.216 1.00 87.12 104 HIS A CA 1
ATOM 879 C C . HIS A 1 104 ? -10.985 5.533 16.995 1.00 87.12 104 HIS A C 1
ATOM 881 O O . HIS A 1 104 ? -10.841 5.167 18.156 1.00 87.12 104 HIS A O 1
ATOM 887 N N . LEU A 1 105 ? -10.059 6.225 16.333 1.00 84.69 105 LEU A N 1
ATOM 888 C CA . LEU A 1 105 ? -8.829 6.745 16.930 1.00 84.69 105 LEU A CA 1
ATOM 889 C C . LEU A 1 105 ? -8.952 8.257 17.122 1.00 84.69 105 LEU A C 1
ATOM 891 O O . LEU A 1 105 ? -9.547 8.933 16.275 1.00 84.69 105 LEU A O 1
ATOM 895 N N . ASP A 1 106 ? -8.358 8.793 18.188 1.00 87.56 106 ASP A N 1
ATOM 896 C CA . ASP A 1 106 ? -8.211 10.241 18.335 1.00 87.56 106 ASP A CA 1
ATOM 897 C C . ASP A 1 106 ? -7.226 10.808 17.290 1.00 87.56 106 ASP A C 1
ATOM 899 O O . ASP A 1 106 ? -6.525 10.070 16.593 1.00 87.56 106 ASP A O 1
ATOM 903 N N . THR A 1 107 ? -7.179 12.131 17.130 1.00 87.50 107 THR A N 1
ATOM 904 C CA . THR A 1 107 ? -6.326 12.766 16.111 1.00 87.50 107 THR A CA 1
ATOM 905 C C . THR A 1 107 ? -4.844 12.416 16.288 1.00 87.50 107 THR A C 1
ATOM 907 O O . THR A 1 107 ? -4.129 12.247 15.299 1.00 87.50 107 THR A O 1
ATOM 910 N N . THR A 1 108 ? -4.373 12.278 17.528 1.00 87.62 108 THR A N 1
ATOM 911 C CA . THR A 1 108 ? -2.971 11.953 17.834 1.00 87.62 108 THR A CA 1
ATOM 912 C C . THR A 1 108 ? -2.647 10.521 17.414 1.00 87.62 108 THR A C 1
ATOM 914 O O . THR A 1 108 ? -1.662 10.272 16.715 1.00 87.62 108 THR A O 1
ATOM 917 N N . ASP A 1 109 ? -3.527 9.592 17.759 1.00 87.12 109 ASP A N 1
ATOM 918 C CA . ASP A 1 109 ? -3.458 8.168 17.473 1.00 87.12 109 ASP A CA 1
ATOM 919 C C . ASP A 1 109 ? -3.595 7.889 15.968 1.00 87.12 109 ASP A C 1
ATOM 921 O O . ASP A 1 109 ? -2.886 7.037 15.419 1.00 87.12 109 ASP A O 1
ATOM 925 N N . GLN A 1 110 ? -4.425 8.662 15.257 1.00 88.69 110 GLN A N 1
ATOM 926 C CA . GLN A 1 110 ? -4.490 8.640 13.791 1.00 88.69 110 GLN A CA 1
ATOM 927 C C . GLN A 1 110 ? -3.148 9.034 13.165 1.00 88.69 110 GLN A C 1
ATOM 929 O O . GLN A 1 110 ? -2.659 8.340 12.269 1.00 88.69 110 GLN A O 1
ATOM 934 N N . VAL A 1 111 ? -2.527 10.118 13.642 1.00 88.25 111 VAL A N 1
ATOM 935 C CA . VAL A 1 111 ? -1.225 10.581 13.136 1.00 88.25 111 VAL A CA 1
ATOM 936 C C . VAL A 1 111 ? -0.135 9.546 13.410 1.00 88.25 111 VAL A C 1
ATOM 938 O O . VAL A 1 111 ? 0.623 9.214 12.497 1.00 88.25 111 VAL A O 1
ATOM 941 N N . LEU A 1 112 ? -0.081 8.980 14.618 1.00 86.44 112 LEU A N 1
ATOM 942 C CA . LEU A 1 112 ? 0.882 7.933 14.975 1.00 86.44 112 LEU A CA 1
ATOM 943 C C . LEU A 1 112 ? 0.702 6.670 14.124 1.00 86.44 112 LEU A C 1
ATOM 945 O O . LEU A 1 112 ? 1.686 6.096 13.639 1.00 86.44 112 LEU A O 1
ATOM 949 N N . THR A 1 113 ? -0.548 6.267 13.891 1.00 89.38 113 THR A N 1
ATOM 950 C CA . THR A 1 113 ? -0.873 5.118 13.038 1.00 89.38 113 THR A CA 1
ATOM 951 C C . THR A 1 113 ? -0.405 5.357 11.605 1.00 89.38 113 THR A C 1
ATOM 953 O O . THR A 1 113 ? 0.236 4.491 11.007 1.00 89.38 113 THR A O 1
ATOM 956 N N . LEU A 1 114 ? -0.646 6.548 11.051 1.00 91.00 114 LEU A N 1
ATOM 957 C CA . LEU A 1 114 ? -0.181 6.910 9.710 1.00 91.00 114 LEU A CA 1
ATOM 958 C C . LEU A 1 114 ? 1.351 6.945 9.624 1.00 91.00 114 LEU A C 1
ATOM 960 O O . LEU A 1 114 ? 1.928 6.316 8.736 1.00 91.00 114 LEU A O 1
ATOM 964 N N . GLN A 1 115 ? 2.023 7.617 10.562 1.00 88.88 115 GLN A N 1
ATOM 965 C CA . GLN A 1 115 ? 3.487 7.744 10.575 1.00 88.88 115 GLN A CA 1
ATOM 966 C C . GLN A 1 115 ? 4.203 6.390 10.628 1.00 88.88 115 GLN A C 1
ATOM 968 O O . GLN A 1 115 ? 5.265 6.225 10.027 1.00 88.88 115 GLN A O 1
ATOM 973 N N . SER A 1 116 ? 3.630 5.414 11.331 1.00 89.38 116 SER A N 1
ATOM 974 C CA . SER A 1 116 ? 4.233 4.090 11.498 1.00 89.38 116 SER A CA 1
ATOM 975 C C . SER A 1 116 ? 3.878 3.103 10.380 1.00 89.38 116 SER A C 1
ATOM 977 O O . SER A 1 116 ? 4.701 2.242 10.062 1.00 89.38 116 SER A O 1
ATOM 979 N N . SER A 1 117 ? 2.706 3.221 9.748 1.00 93.69 117 SER A N 1
ATOM 980 C CA . SER A 1 117 ? 2.224 2.247 8.753 1.00 93.69 117 SER A CA 1
ATOM 981 C C . SER A 1 117 ? 2.490 2.637 7.296 1.00 93.69 117 SER A C 1
ATOM 983 O O . SER A 1 117 ? 2.797 1.762 6.485 1.00 93.69 117 SER A O 1
ATOM 985 N N . VAL A 1 118 ? 2.423 3.925 6.940 1.00 92.88 118 VAL A N 1
ATOM 986 C CA . VAL A 1 118 ? 2.374 4.379 5.533 1.00 92.88 118 VAL A CA 1
ATOM 987 C C . VAL A 1 118 ? 3.585 3.917 4.723 1.00 92.88 118 VAL A C 1
ATOM 989 O O . VAL A 1 118 ? 3.424 3.322 3.660 1.00 92.88 118 VAL A O 1
ATOM 992 N N . VAL A 1 119 ? 4.802 4.104 5.244 1.00 90.25 119 VAL A N 1
ATOM 993 C CA . VAL A 1 119 ? 6.030 3.684 4.544 1.00 90.25 119 VAL A CA 1
ATOM 994 C C . VAL A 1 119 ? 6.059 2.168 4.335 1.00 90.25 119 VAL A C 1
ATOM 996 O O . VAL A 1 119 ? 6.439 1.699 3.261 1.00 90.25 119 VAL A O 1
ATOM 999 N N . GLN A 1 120 ? 5.634 1.397 5.339 1.00 92.19 120 GLN A N 1
ATOM 1000 C CA . GLN A 1 120 ? 5.607 -0.063 5.263 1.00 92.19 120 GLN A CA 1
ATOM 1001 C C . GLN A 1 120 ? 4.591 -0.539 4.221 1.00 92.19 120 GLN A C 1
ATOM 1003 O O . GL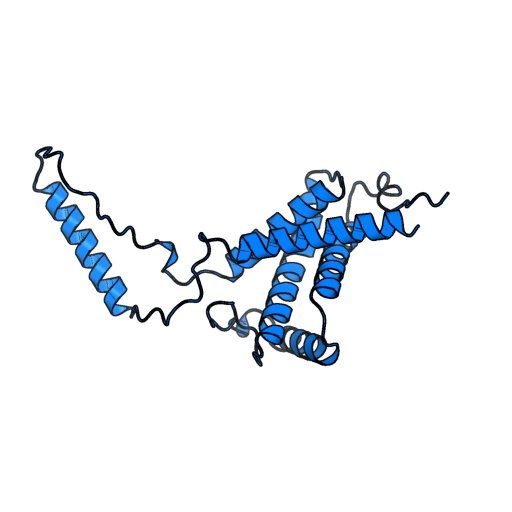N A 1 120 ? 4.915 -1.408 3.416 1.00 92.19 120 GLN A O 1
ATOM 1008 N N . LEU A 1 121 ? 3.399 0.064 4.186 1.00 95.31 121 LEU A N 1
ATOM 1009 C CA . LEU A 1 121 ? 2.356 -0.247 3.207 1.00 95.31 121 LEU A CA 1
ATOM 1010 C C . LEU A 1 121 ? 2.809 0.055 1.773 1.00 95.31 121 LEU A C 1
ATOM 1012 O O . LEU A 1 121 ? 2.653 -0.801 0.899 1.00 95.31 121 LEU A O 1
ATOM 1016 N N . SER A 1 122 ? 3.414 1.224 1.540 1.00 92.12 122 SER A N 1
ATOM 1017 C CA . SER A 1 122 ? 3.943 1.606 0.225 1.00 92.12 122 SER A CA 1
ATOM 1018 C C . SER A 1 122 ? 5.042 0.650 -0.243 1.00 92.12 122 SER A C 1
ATOM 1020 O O . SER A 1 122 ? 5.038 0.197 -1.388 1.00 92.12 122 SER A O 1
ATOM 1022 N N . LEU A 1 123 ? 5.974 0.288 0.647 1.00 91.31 123 LEU A N 1
ATOM 1023 C CA . LEU A 1 123 ? 7.034 -0.669 0.328 1.00 91.31 123 LEU A CA 1
ATOM 1024 C C . LEU A 1 123 ? 6.478 -2.065 0.050 1.00 91.31 123 LEU A C 1
ATOM 1026 O O . LEU A 1 123 ? 6.901 -2.696 -0.918 1.00 91.31 123 LEU A O 1
ATOM 1030 N N . LEU A 1 124 ? 5.537 -2.541 0.865 1.00 93.62 124 LEU A N 1
ATOM 1031 C CA . LEU A 1 124 ? 4.931 -3.859 0.710 1.00 93.62 124 LEU A CA 1
ATOM 1032 C C . LEU A 1 124 ? 4.204 -3.978 -0.640 1.00 93.62 124 LEU A C 1
ATOM 1034 O O . LEU A 1 124 ? 4.392 -4.959 -1.359 1.00 93.62 124 LEU A O 1
ATOM 1038 N N . GLU A 1 125 ? 3.432 -2.958 -1.023 1.00 94.00 125 GLU A N 1
ATOM 1039 C CA . GLU A 1 125 ? 2.716 -2.927 -2.303 1.00 94.00 125 GLU A CA 1
ATOM 1040 C C . GLU A 1 125 ? 3.674 -2.860 -3.502 1.00 94.00 125 GLU A C 1
ATOM 1042 O O . GLU A 1 125 ? 3.461 -3.546 -4.507 1.00 94.00 125 GLU A O 1
ATOM 1047 N N . LEU A 1 126 ? 4.745 -2.068 -3.402 1.00 91.94 126 LEU A N 1
ATOM 1048 C CA . LEU A 1 126 ? 5.756 -1.967 -4.453 1.00 91.94 126 LEU A CA 1
ATOM 1049 C C . LEU A 1 126 ? 6.524 -3.281 -4.646 1.00 91.94 126 LEU A C 1
ATOM 1051 O O . LEU A 1 126 ? 6.726 -3.703 -5.785 1.00 91.94 126 LEU A O 1
ATOM 1055 N N . ASN A 1 127 ? 6.922 -3.936 -3.552 1.00 93.19 127 ASN A N 1
ATOM 1056 C CA . ASN A 1 127 ? 7.607 -5.230 -3.599 1.00 93.19 127 ASN A CA 1
ATOM 1057 C C . ASN A 1 127 ? 6.708 -6.296 -4.230 1.00 93.19 127 ASN A C 1
ATOM 1059 O O . ASN A 1 127 ? 7.119 -6.954 -5.184 1.00 93.19 127 ASN A O 1
ATOM 1063 N N . HIS A 1 128 ? 5.459 -6.410 -3.767 1.00 94.38 128 HIS A N 1
ATOM 1064 C CA . HIS A 1 128 ? 4.523 -7.386 -4.318 1.00 94.38 128 HIS A CA 1
ATOM 1065 C C . HIS A 1 128 ? 4.250 -7.116 -5.800 1.00 94.38 128 HIS A C 1
ATOM 1067 O O . HIS A 1 128 ? 4.224 -8.049 -6.600 1.00 94.38 128 HIS A O 1
ATOM 1073 N N . PHE A 1 129 ? 4.056 -5.855 -6.199 1.00 92.69 129 PHE A N 1
ATOM 1074 C CA . PHE A 1 129 ? 3.889 -5.503 -7.611 1.00 92.69 129 PHE A CA 1
ATOM 1075 C C . PHE A 1 129 ? 5.111 -5.896 -8.450 1.00 92.69 129 PHE A C 1
ATOM 1077 O O . PHE A 1 129 ? 4.949 -6.514 -9.501 1.00 92.69 129 PHE A O 1
ATOM 1084 N N . SER A 1 130 ? 6.314 -5.575 -7.970 1.00 91.56 130 SER A N 1
ATOM 1085 C CA . SER A 1 130 ? 7.561 -5.863 -8.684 1.00 91.56 130 SER A CA 1
ATOM 1086 C C . SER A 1 130 ? 7.731 -7.367 -8.895 1.00 91.56 130 SER A C 1
ATOM 1088 O O . SER A 1 130 ? 7.911 -7.808 -10.027 1.00 91.56 130 SER A O 1
ATOM 1090 N N . TRP A 1 131 ? 7.557 -8.155 -7.829 1.00 93.81 131 TRP A N 1
ATOM 1091 C CA . TRP A 1 131 ? 7.636 -9.614 -7.889 1.00 93.81 131 TRP A CA 1
ATOM 1092 C C . TRP A 1 131 ? 6.558 -10.218 -8.797 1.00 93.81 131 TRP A C 1
ATOM 1094 O O . TRP A 1 131 ? 6.879 -10.976 -9.707 1.00 93.81 131 TRP A O 1
ATOM 1104 N N . SER A 1 132 ? 5.287 -9.854 -8.593 1.00 91.81 132 SER A N 1
ATOM 1105 C CA . SER A 1 132 ? 4.170 -10.417 -9.372 1.00 91.81 132 SER A CA 1
ATOM 1106 C C . SER A 1 132 ? 4.231 -10.063 -10.860 1.00 91.81 132 SER A C 1
ATOM 1108 O O . SER A 1 132 ? 3.655 -10.774 -11.680 1.00 91.81 132 SER A O 1
ATOM 1110 N N . SER A 1 133 ? 4.950 -8.996 -11.216 1.00 90.75 133 SER A N 1
ATOM 1111 C CA . SER A 1 133 ? 5.203 -8.596 -12.605 1.00 90.75 133 SER A CA 1
ATOM 1112 C C . SER A 1 133 ? 6.501 -9.183 -13.181 1.00 90.75 133 SER A C 1
ATOM 1114 O O . SER A 1 133 ? 6.822 -8.914 -14.336 1.00 90.75 133 SER A O 1
ATOM 1116 N N . GLY A 1 134 ? 7.251 -9.970 -12.402 1.00 87.62 134 GLY A N 1
ATOM 1117 C CA . GLY A 1 134 ? 8.489 -10.621 -12.836 1.00 87.62 134 GLY A CA 1
ATOM 1118 C C . GLY A 1 134 ? 9.719 -9.711 -12.868 1.00 87.62 134 GLY A C 1
ATOM 1119 O O . GLY A 1 134 ? 10.698 -10.044 -13.535 1.00 87.62 134 GLY A O 1
ATOM 1120 N N . PHE A 1 135 ? 9.693 -8.567 -12.180 1.00 85.88 135 PHE A N 1
ATOM 1121 C CA . PHE A 1 135 ? 10.862 -7.697 -12.074 1.00 85.88 135 PHE A CA 1
ATOM 1122 C C . PHE A 1 135 ? 11.843 -8.220 -11.017 1.00 85.88 135 PHE A C 1
ATOM 1124 O O . PHE A 1 135 ? 11.454 -8.591 -9.910 1.00 85.88 135 PHE A O 1
ATOM 1131 N N . ASP A 1 136 ? 13.133 -8.184 -11.350 1.00 84.62 136 ASP A N 1
ATOM 1132 C CA . ASP A 1 136 ? 14.257 -8.532 -10.470 1.00 84.62 136 ASP A CA 1
ATOM 1133 C C . ASP A 1 136 ? 14.578 -7.430 -9.447 1.00 84.62 136 ASP A C 1
ATOM 1135 O O . ASP A 1 136 ? 15.339 -7.642 -8.504 1.00 84.62 136 ASP A O 1
ATOM 1139 N N . ARG A 1 137 ? 14.005 -6.239 -9.642 1.00 86.31 137 ARG A N 1
ATOM 1140 C CA . ARG A 1 137 ? 14.230 -5.038 -8.833 1.00 86.31 137 ARG A CA 1
ATOM 1141 C C . ARG A 1 137 ? 12.928 -4.300 -8.582 1.00 86.31 137 ARG A C 1
ATOM 1143 O O . ARG A 1 137 ? 11.961 -4.433 -9.337 1.00 86.31 137 ARG A O 1
ATOM 1150 N N . LEU A 1 138 ? 12.939 -3.436 -7.568 1.00 88.44 138 LEU A N 1
ATOM 1151 C CA . LEU A 1 138 ? 11.814 -2.553 -7.278 1.00 88.44 138 LEU A CA 1
ATOM 1152 C C . LEU A 1 138 ? 11.500 -1.624 -8.452 1.00 88.44 138 LEU A C 1
ATOM 1154 O O . LEU A 1 138 ? 12.253 -0.699 -8.775 1.00 88.44 138 LEU A O 1
ATOM 1158 N N . THR A 1 139 ? 10.344 -1.873 -9.053 1.00 86.31 139 THR A N 1
ATOM 1159 C CA . THR A 1 139 ? 9.903 -1.241 -10.290 1.00 86.31 139 THR A CA 1
ATOM 1160 C C . THR A 1 139 ? 8.479 -0.744 -10.112 1.00 86.31 139 THR A C 1
ATOM 1162 O O . THR A 1 139 ? 7.603 -1.47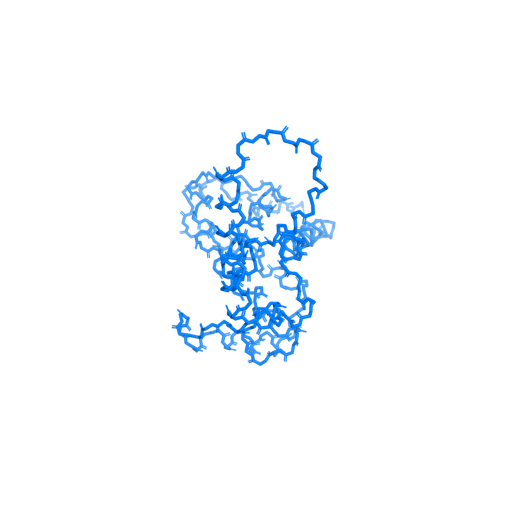1 -9.642 1.00 86.31 139 THR A O 1
ATOM 1165 N N . TYR A 1 140 ? 8.243 0.516 -10.456 1.00 86.75 140 TYR A N 1
ATOM 1166 C CA . TYR A 1 140 ? 6.912 1.102 -10.443 1.00 86.75 140 TYR A CA 1
ATOM 1167 C C . TYR A 1 140 ? 6.075 0.615 -11.640 1.00 86.75 140 TYR A C 1
ATOM 1169 O O . TYR A 1 140 ? 6.625 0.101 -12.614 1.00 86.75 140 TYR A O 1
ATOM 1177 N N . PRO A 1 141 ? 4.738 0.769 -11.609 1.00 85.50 141 PRO A N 1
ATOM 1178 C CA . PRO A 1 141 ? 3.871 0.263 -12.677 1.00 85.50 141 PRO A CA 1
ATOM 1179 C C . PRO A 1 141 ? 4.085 0.829 -14.085 1.00 85.50 141 PRO A C 1
ATOM 1181 O O . PRO A 1 141 ? 3.609 0.238 -15.052 1.00 85.50 141 PRO A O 1
ATOM 1184 N N . ASP A 1 142 ? 4.780 1.952 -14.225 1.00 80.19 142 ASP A N 1
ATOM 1185 C CA . ASP A 1 142 ? 5.199 2.522 -15.512 1.00 80.19 142 ASP A CA 1
ATOM 1186 C C . ASP A 1 142 ? 6.559 1.990 -16.009 1.00 80.19 142 ASP A C 1
ATOM 1188 O O . ASP A 1 142 ? 7.013 2.379 -17.083 1.00 80.19 142 ASP A O 1
ATOM 1192 N N . GLY A 1 143 ? 7.214 1.111 -15.245 1.00 79.69 143 GLY A N 1
ATOM 1193 C CA . GLY A 1 143 ? 8.560 0.605 -15.521 1.00 79.69 143 GLY A CA 1
ATOM 1194 C C . GLY A 1 143 ? 9.685 1.456 -14.923 1.00 79.69 143 GLY A C 1
ATOM 1195 O O . GLY A 1 143 ? 10.853 1.068 -15.019 1.00 79.69 143 GLY A O 1
ATOM 1196 N N . THR A 1 144 ? 9.369 2.585 -14.281 1.00 81.31 144 THR A N 1
ATOM 1197 C CA . THR A 1 144 ? 10.366 3.425 -13.615 1.00 81.31 144 THR A CA 1
ATOM 1198 C C . THR A 1 144 ? 10.975 2.652 -12.450 1.00 81.31 144 THR A C 1
ATOM 1200 O O . THR A 1 144 ? 10.276 2.152 -11.568 1.00 81.31 144 THR A O 1
ATOM 1203 N N . ARG A 1 145 ? 12.304 2.542 -12.427 1.00 80.56 145 ARG A N 1
ATOM 1204 C CA . ARG A 1 145 ? 13.017 1.883 -11.329 1.00 80.56 145 ARG A CA 1
ATOM 1205 C C . ARG A 1 145 ? 13.082 2.817 -10.133 1.00 80.56 145 ARG A C 1
ATOM 1207 O O . ARG A 1 145 ? 13.417 3.993 -10.281 1.00 80.56 145 ARG A O 1
ATOM 1214 N N . LYS A 1 146 ? 12.809 2.295 -8.939 1.00 75.25 146 LYS A N 1
ATOM 1215 C CA . LYS A 1 146 ? 13.018 3.071 -7.717 1.00 75.25 146 LYS A CA 1
ATOM 1216 C C . LYS A 1 146 ? 14.522 3.254 -7.509 1.00 75.25 146 LYS A C 1
ATOM 1218 O O . LYS A 1 146 ? 15.259 2.273 -7.448 1.00 75.25 146 LYS A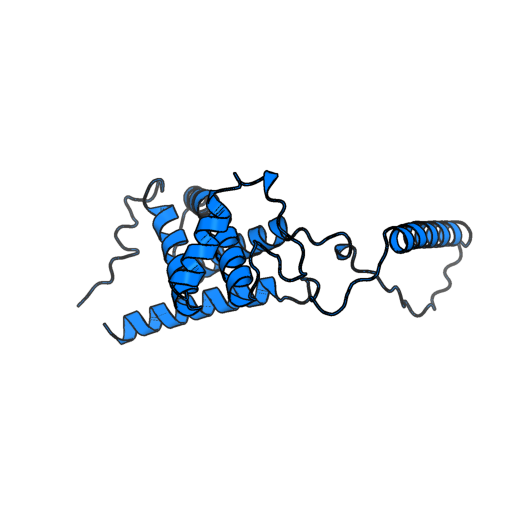 O 1
ATOM 1223 N N . PHE A 1 147 ? 14.974 4.505 -7.429 1.00 67.00 147 PHE A N 1
ATOM 1224 C CA . PHE A 1 147 ? 16.386 4.821 -7.220 1.00 67.00 147 PHE A CA 1
ATOM 1225 C C . PHE A 1 147 ? 16.843 4.239 -5.873 1.00 67.00 147 PHE A C 1
ATOM 1227 O O . PHE A 1 147 ? 16.287 4.570 -4.823 1.00 67.00 147 PHE A O 1
ATOM 1234 N N . GLN A 1 148 ? 17.812 3.322 -5.912 1.00 59.00 148 GLN A N 1
ATOM 1235 C CA . GLN A 1 148 ? 18.239 2.528 -4.752 1.00 59.00 148 GLN A CA 1
ATOM 1236 C C . GLN A 1 148 ? 19.006 3.349 -3.700 1.00 59.00 148 GLN A C 1
ATOM 1238 O O . GLN A 1 148 ? 19.160 2.889 -2.576 1.00 59.00 148 GLN A O 1
ATOM 1243 N N . GLU A 1 149 ? 19.452 4.569 -4.010 1.00 52.09 149 GLU A N 1
ATOM 1244 C CA . GLU A 1 149 ? 20.282 5.358 -3.085 1.00 52.09 149 GLU A CA 1
ATOM 1245 C C . GLU A 1 149 ? 19.523 5.876 -1.851 1.00 52.09 149 GLU A C 1
ATOM 1247 O O . GLU A 1 149 ? 20.126 6.066 -0.798 1.00 52.09 149 GLU A O 1
ATOM 1252 N N . ILE A 1 150 ? 18.198 6.054 -1.931 1.00 53.16 150 ILE A N 1
ATOM 1253 C CA . ILE A 1 150 ? 17.409 6.645 -0.830 1.00 53.16 150 ILE A CA 1
ATOM 1254 C C . ILE A 1 150 ? 17.092 5.613 0.269 1.00 53.16 150 ILE A C 1
ATOM 1256 O O . ILE A 1 150 ? 16.953 5.956 1.442 1.00 53.16 150 ILE A O 1
ATOM 1260 N N . PHE A 1 151 ? 17.007 4.329 -0.081 1.00 52.25 151 PHE A N 1
ATOM 1261 C CA . PHE A 1 151 ? 16.769 3.244 0.869 1.00 52.25 151 PHE A CA 1
ATOM 1262 C C . PHE A 1 151 ? 17.999 2.354 0.874 1.00 52.25 151 PHE A C 1
ATOM 1264 O O . PHE A 1 151 ? 18.211 1.666 -0.114 1.00 52.25 151 PHE A O 1
ATOM 1271 N N . ARG A 1 152 ? 18.781 2.352 1.970 1.00 54.53 152 ARG A N 1
ATOM 1272 C CA . ARG A 1 152 ? 19.949 1.467 2.179 1.00 54.53 152 ARG A CA 1
ATOM 1273 C C . ARG A 1 152 ? 19.774 0.159 1.395 1.00 54.53 152 ARG A C 1
ATOM 1275 O O . ARG A 1 152 ? 18.917 -0.650 1.760 1.00 54.53 152 ARG A O 1
ATOM 1282 N N . ALA A 1 153 ? 20.554 0.006 0.321 1.00 51.91 153 ALA A N 1
ATOM 1283 C CA . ALA A 1 153 ? 20.309 -0.893 -0.814 1.00 51.91 153 ALA A CA 1
ATOM 1284 C C . ALA A 1 153 ? 20.063 -2.377 -0.460 1.00 51.91 153 ALA A C 1
ATOM 1286 O O . ALA A 1 153 ? 19.608 -3.149 -1.291 1.00 51.91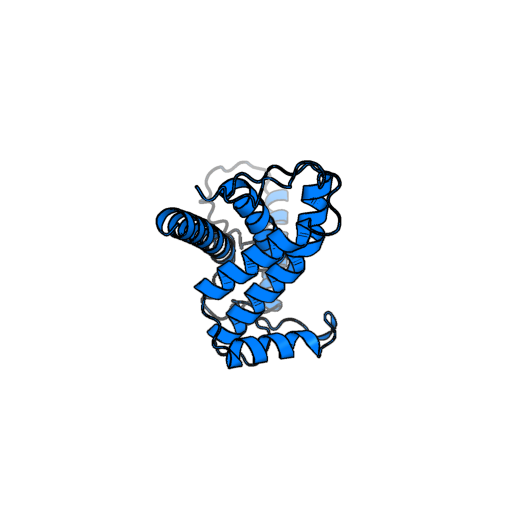 153 ALA A O 1
ATOM 1287 N N . HIS A 1 154 ? 20.302 -2.790 0.783 1.00 52.09 154 HIS A N 1
ATOM 1288 C CA . HIS A 1 154 ? 20.238 -4.181 1.216 1.00 52.09 154 HIS A CA 1
ATOM 1289 C C . HIS A 1 154 ? 18.870 -4.643 1.740 1.00 52.09 154 HIS A C 1
ATOM 1291 O O . HIS A 1 154 ? 18.562 -5.828 1.646 1.00 52.09 154 HIS A O 1
ATOM 1297 N N . CYS A 1 155 ? 18.023 -3.756 2.278 1.00 58.91 155 CYS A N 1
ATOM 1298 C CA . CYS A 1 155 ? 16.768 -4.209 2.903 1.00 58.91 155 CYS A CA 1
ATOM 1299 C C . CYS A 1 155 ? 15.629 -4.422 1.900 1.00 58.91 155 CYS A C 1
ATOM 1301 O O . CYS A 1 155 ? 14.750 -5.250 2.133 1.00 58.91 155 CYS A O 1
ATOM 1303 N N . SER A 1 156 ? 15.622 -3.664 0.802 1.00 63.81 156 SER A N 1
ATOM 1304 C CA . SER A 1 156 ? 14.487 -3.653 -0.124 1.00 63.81 156 SER A CA 1
ATOM 1305 C C . SER A 1 156 ? 14.495 -4.843 -1.091 1.00 63.81 156 SER A C 1
ATOM 1307 O O . SER A 1 156 ? 13.464 -5.487 -1.262 1.00 63.81 156 SER A O 1
ATOM 1309 N N . ASP A 1 157 ? 15.670 -5.239 -1.582 1.00 73.19 157 ASP A N 1
ATOM 1310 C CA . ASP A 1 157 ? 15.827 -6.426 -2.431 1.00 73.19 157 ASP A CA 1
ATOM 1311 C C . ASP A 1 157 ? 15.624 -7.727 -1.630 1.00 73.19 157 ASP A C 1
ATOM 1313 O O . ASP A 1 157 ? 15.065 -8.700 -2.132 1.00 73.19 157 ASP A O 1
ATOM 1317 N N . ALA A 1 158 ? 15.986 -7.737 -0.340 1.00 83.00 158 ALA A N 1
ATOM 1318 C CA . ALA A 1 158 ? 15.753 -8.885 0.536 1.00 83.00 158 ALA A CA 1
ATOM 1319 C C . ALA A 1 158 ? 14.256 -9.187 0.728 1.00 83.00 158 ALA A C 1
ATOM 1321 O O . ALA A 1 158 ? 13.867 -10.355 0.789 1.00 83.00 158 ALA A O 1
ATOM 1322 N N . LEU A 1 159 ? 13.410 -8.154 0.821 1.00 86.00 159 LEU A N 1
ATOM 1323 C CA . LEU A 1 159 ? 11.961 -8.338 0.918 1.00 86.00 159 LEU A CA 1
ATOM 1324 C C . LEU A 1 159 ? 11.385 -8.877 -0.395 1.00 86.00 159 LEU A C 1
ATOM 1326 O O . LEU A 1 159 ? 10.575 -9.801 -0.354 1.00 86.00 159 LEU A O 1
ATOM 1330 N N . LEU A 1 160 ? 11.845 -8.359 -1.537 1.00 87.44 160 LEU A N 1
ATOM 1331 C CA . LEU A 1 160 ? 11.439 -8.825 -2.862 1.00 87.44 160 LEU A CA 1
ATOM 1332 C C . LEU A 1 160 ? 11.754 -10.316 -3.054 1.00 87.44 160 LEU A C 1
ATOM 1334 O O . LEU A 1 160 ? 10.877 -11.097 -3.428 1.00 87.44 160 LEU A O 1
ATOM 1338 N N . LEU A 1 161 ? 12.979 -10.727 -2.713 1.00 88.50 161 LEU A N 1
ATOM 1339 C CA . LEU A 1 161 ? 13.406 -12.128 -2.768 1.00 88.50 161 LEU A CA 1
ATOM 1340 C C . LEU A 1 161 ? 12.574 -13.020 -1.838 1.00 88.50 161 LEU A C 1
ATOM 1342 O O . LEU A 1 161 ? 12.167 -14.112 -2.232 1.00 88.50 161 LEU A O 1
ATOM 1346 N N . ARG A 1 162 ? 12.277 -12.556 -0.616 1.00 90.06 162 ARG A N 1
ATOM 1347 C CA . ARG A 1 162 ? 11.434 -13.300 0.335 1.00 90.06 162 ARG A CA 1
ATOM 1348 C C . ARG A 1 162 ? 9.995 -13.444 -0.149 1.00 90.06 162 ARG A C 1
ATOM 1350 O O . ARG A 1 162 ? 9.427 -14.520 0.007 1.00 90.06 162 ARG A O 1
ATOM 1357 N N . MET A 1 163 ? 9.417 -12.399 -0.742 1.00 90.94 163 MET A N 1
ATOM 1358 C CA . MET A 1 163 ? 8.083 -12.485 -1.345 1.00 90.94 163 MET A CA 1
ATOM 1359 C C . MET A 1 163 ? 8.044 -13.530 -2.457 1.00 90.94 163 MET A C 1
ATOM 1361 O O . MET A 1 163 ? 7.093 -14.307 -2.517 1.00 90.94 163 MET A O 1
ATOM 1365 N N . GLY A 1 164 ? 9.098 -13.593 -3.276 1.00 89.56 164 GLY A N 1
ATOM 1366 C CA . GLY A 1 164 ? 9.219 -14.620 -4.303 1.00 89.56 164 GLY A CA 1
ATOM 1367 C C . GLY A 1 164 ? 9.378 -16.028 -3.751 1.00 89.56 164 GLY A C 1
ATOM 1368 O O . GLY A 1 164 ? 8.683 -16.933 -4.204 1.00 89.56 164 GLY A O 1
ATOM 1369 N N . ALA A 1 165 ? 10.211 -16.208 -2.727 1.00 93.12 165 ALA A N 1
ATOM 1370 C CA . ALA A 1 165 ? 10.398 -17.505 -2.080 1.00 93.12 165 ALA A CA 1
ATOM 1371 C C . ALA A 1 165 ? 9.109 -18.037 -1.428 1.00 93.12 165 ALA A C 1
ATOM 1373 O O . ALA A 1 165 ? 8.847 -19.235 -1.476 1.00 93.12 165 ALA A O 1
ATOM 1374 N N . LEU A 1 166 ? 8.297 -17.152 -0.842 1.00 93.75 166 LEU A N 1
ATOM 1375 C CA . LEU A 1 166 ? 7.026 -17.511 -0.206 1.00 93.75 166 LEU A CA 1
ATOM 1376 C C . LEU A 1 166 ? 5.849 -17.578 -1.186 1.00 93.75 166 LEU A C 1
ATOM 1378 O O . LEU A 1 166 ? 4.775 -18.017 -0.794 1.00 93.75 166 LEU A O 1
ATOM 1382 N N . SER A 1 167 ? 6.031 -17.146 -2.440 1.00 93.50 167 SER A N 1
ATOM 1383 C CA . SER A 1 167 ? 4.950 -17.015 -3.427 1.00 93.50 167 SER A CA 1
ATOM 1384 C C . SER A 1 167 ? 3.736 -16.257 -2.876 1.00 93.50 167 SER A C 1
ATOM 1386 O O . SER A 1 167 ? 2.595 -16.692 -3.030 1.00 93.50 167 SER A O 1
ATOM 1388 N N . LEU A 1 168 ? 4.004 -15.128 -2.209 1.00 94.00 168 LEU A N 1
ATOM 1389 C CA . LEU A 1 168 ? 3.006 -14.385 -1.439 1.00 94.00 168 LEU A CA 1
ATOM 1390 C C . LEU A 1 168 ? 1.794 -14.021 -2.306 1.00 94.00 168 LEU A C 1
ATOM 1392 O O . LEU A 1 168 ? 1.881 -13.218 -3.235 1.00 94.00 168 LEU A O 1
ATOM 1396 N N . THR A 1 169 ? 0.639 -14.583 -1.977 1.00 94.94 169 THR A N 1
ATOM 1397 C CA . THR A 1 169 ? -0.607 -14.334 -2.695 1.00 94.94 169 THR A CA 1
ATOM 1398 C C . THR A 1 169 ? -1.170 -12.951 -2.370 1.00 94.94 169 THR A C 1
ATOM 1400 O O . THR A 1 169 ? -0.873 -12.327 -1.347 1.00 94.94 169 THR A O 1
ATOM 1403 N N . ARG A 1 170 ? -2.098 -12.476 -3.208 1.00 92.88 170 ARG A N 1
ATOM 1404 C CA . ARG A 1 170 ? -2.760 -11.188 -2.968 1.00 92.88 170 ARG A CA 1
ATOM 1405 C C . ARG A 1 170 ? -3.604 -11.175 -1.689 1.00 92.88 170 ARG A C 1
ATOM 1407 O O . ARG A 1 170 ? -3.712 -10.136 -1.041 1.00 92.88 170 ARG A O 1
ATOM 1414 N N . SER A 1 171 ? -4.204 -12.308 -1.329 1.00 94.38 171 SER A N 1
ATOM 1415 C CA . SER A 1 171 ? -4.980 -12.431 -0.090 1.00 94.38 171 SER A CA 1
ATOM 1416 C C . SER A 1 171 ? -4.076 -12.297 1.138 1.00 94.38 171 SER A C 1
ATOM 1418 O O . SER A 1 171 ? -4.413 -11.573 2.071 1.00 94.38 171 SER A O 1
ATOM 1420 N N . GLU A 1 172 ? -2.901 -12.929 1.112 1.00 95.00 172 GLU A N 1
ATOM 1421 C CA . GLU A 1 172 ? -1.908 -12.817 2.187 1.00 95.00 172 GLU A CA 1
ATOM 1422 C C . GLU A 1 172 ? -1.338 -11.403 2.278 1.00 95.00 172 GLU A C 1
ATOM 1424 O O . GLU A 1 172 ? -1.177 -10.873 3.376 1.00 95.00 172 GLU A O 1
ATOM 1429 N N . LEU A 1 173 ? -1.129 -10.735 1.141 1.00 95.31 173 LEU A N 1
ATOM 1430 C CA . LEU A 1 173 ? -0.753 -9.324 1.126 1.00 95.31 173 LEU A CA 1
ATOM 1431 C C . LEU A 1 173 ? -1.787 -8.447 1.852 1.00 95.31 173 LEU A C 1
ATOM 1433 O O . LEU A 1 173 ? -1.407 -7.580 2.638 1.00 95.31 173 LEU A O 1
ATOM 1437 N N . ALA A 1 174 ? -3.085 -8.660 1.609 1.00 96.00 174 ALA A N 1
ATOM 1438 C CA . ALA A 1 174 ? -4.146 -7.908 2.283 1.00 96.00 174 ALA A CA 1
ATOM 1439 C C . ALA A 1 174 ? -4.122 -8.126 3.808 1.00 96.00 174 ALA A C 1
ATOM 1441 O O . ALA A 1 174 ? -4.266 -7.166 4.567 1.00 96.00 174 ALA A O 1
ATOM 1442 N N . LEU A 1 175 ? -3.863 -9.361 4.252 1.00 96.25 175 LEU A N 1
ATOM 1443 C CA . LEU A 1 175 ? -3.676 -9.689 5.668 1.00 96.25 175 LEU A CA 1
ATOM 1444 C C . LEU A 1 175 ? -2.440 -8.993 6.255 1.00 96.25 175 LEU A C 1
ATOM 1446 O O . LEU A 1 175 ? -2.532 -8.370 7.310 1.00 96.25 175 LEU A O 1
ATOM 1450 N N . MET A 1 176 ? -1.300 -9.019 5.559 1.00 96.19 176 MET A N 1
ATOM 1451 C CA . MET A 1 176 ? -0.086 -8.325 6.004 1.00 96.19 176 MET A CA 1
ATOM 1452 C C . MET A 1 176 ? -0.300 -6.814 6.139 1.00 96.19 176 MET A C 1
ATOM 1454 O O . MET A 1 176 ? 0.156 -6.218 7.114 1.00 96.19 176 MET A O 1
ATOM 1458 N N . LYS A 1 177 ? -1.025 -6.186 5.203 1.00 96.31 177 LYS A N 1
ATOM 1459 C CA . LYS A 1 177 ? -1.385 -4.763 5.308 1.00 96.31 177 LYS A CA 1
ATOM 1460 C C . LYS A 1 177 ? -2.224 -4.480 6.551 1.00 96.31 177 LYS A C 1
ATOM 1462 O O . LYS A 1 177 ? -1.970 -3.491 7.229 1.00 96.31 177 LYS A O 1
ATOM 1467 N N . ALA A 1 178 ? -3.203 -5.331 6.851 1.00 95.69 178 ALA A N 1
ATOM 1468 C CA . ALA A 1 178 ? -4.014 -5.199 8.059 1.00 95.69 178 ALA A CA 1
ATOM 1469 C C . ALA A 1 178 ? -3.157 -5.300 9.326 1.00 95.69 178 ALA A C 1
ATOM 1471 O O . ALA A 1 178 ? -3.232 -4.426 10.182 1.00 95.69 178 ALA A O 1
ATOM 1472 N N . LEU A 1 179 ? -2.269 -6.298 9.397 1.00 94.94 179 LEU A N 1
ATOM 1473 C CA . LEU A 1 179 ? -1.344 -6.470 10.521 1.00 94.94 179 LEU A CA 1
ATOM 1474 C C . LEU A 1 179 ? -0.434 -5.254 10.722 1.00 94.94 179 LEU A C 1
ATOM 1476 O O . LEU A 1 179 ? -0.194 -4.861 11.860 1.00 94.94 179 LEU A O 1
ATOM 1480 N N . ILE A 1 180 ? 0.049 -4.635 9.640 1.00 94.56 180 ILE A N 1
ATOM 1481 C CA . ILE A 1 180 ? 0.849 -3.402 9.716 1.00 94.56 180 ILE A CA 1
ATOM 1482 C C . ILE A 1 180 ? 0.049 -2.270 10.375 1.00 94.56 180 ILE A C 1
ATOM 1484 O O . ILE A 1 180 ? 0.588 -1.573 11.235 1.00 94.56 180 ILE A O 1
ATOM 1488 N N . VAL A 1 181 ? -1.222 -2.092 10.000 1.00 93.19 181 VAL A N 1
ATOM 1489 C CA . VAL A 1 181 ? -2.090 -1.049 10.577 1.00 93.19 181 VAL A CA 1
ATOM 1490 C C . VAL A 1 181 ? -2.439 -1.352 12.034 1.00 93.19 181 VAL A C 1
ATOM 1492 O O . VAL A 1 181 ? -2.389 -0.454 12.867 1.00 93.19 181 VAL A O 1
ATOM 1495 N N . CYS A 1 182 ? -2.724 -2.608 12.379 1.00 90.75 182 CYS A N 1
ATOM 1496 C CA . CYS A 1 182 ? -3.016 -2.991 13.761 1.00 90.75 182 CYS A CA 1
ATOM 1497 C C . CYS A 1 182 ? -1.787 -2.835 14.672 1.00 90.75 182 CYS A C 1
ATOM 1499 O O . CYS A 1 182 ? -1.883 -2.241 15.743 1.00 90.75 182 CYS A O 1
ATOM 1501 N N . LYS A 1 183 ? -0.607 -3.285 14.223 1.00 88.00 183 LYS A N 1
ATOM 1502 C CA . LYS A 1 183 ? 0.645 -3.197 14.995 1.00 88.00 183 LYS A CA 1
ATOM 1503 C C . LYS A 1 183 ? 1.104 -1.757 15.219 1.00 88.00 183 LYS A C 1
ATOM 1505 O O . LYS A 1 183 ? 1.700 -1.449 16.249 1.00 88.00 183 LYS A O 1
ATOM 1510 N N . ALA A 1 184 ? 0.829 -0.871 14.263 1.00 78.75 184 ALA A N 1
ATOM 1511 C CA . ALA A 1 184 ? 1.077 0.560 14.400 1.00 78.75 184 ALA A CA 1
ATOM 1512 C C . ALA A 1 184 ? 0.419 1.159 15.662 1.00 78.75 184 ALA A C 1
ATOM 1514 O O . ALA A 1 184 ? 0.968 2.097 16.244 1.00 78.75 184 ALA A O 1
ATOM 1515 N N . GLY A 1 185 ? -0.697 0.581 16.123 1.00 65.19 185 GLY A N 1
ATOM 1516 C CA . GLY A 1 185 ? -1.416 1.020 17.315 1.00 65.19 185 GLY A CA 1
ATOM 1517 C C . GLY A 1 185 ? -0.950 0.424 18.654 1.00 65.19 185 GLY A C 1
ATOM 1518 O O . GLY A 1 185 ? -1.288 0.944 19.711 1.00 65.19 185 GLY A O 1
ATOM 1519 N N . GLU A 1 186 ? -0.155 -0.646 18.671 1.00 66.88 186 GLU A N 1
ATOM 1520 C CA . GLU A 1 186 ? 0.098 -1.387 19.922 1.00 66.88 186 GLU A CA 1
ATOM 1521 C C . GLU A 1 186 ? 1.117 -0.718 20.863 1.00 66.88 186 GLU A C 1
ATOM 1523 O O . GLU A 1 186 ? 1.143 -1.017 22.053 1.00 66.88 186 GLU A O 1
ATOM 1528 N N . GLY A 1 187 ? 1.969 0.187 20.368 1.00 57.22 187 GLY A N 1
ATOM 1529 C CA . GLY A 1 187 ? 3.130 0.665 21.136 1.00 57.22 187 GLY A CA 1
ATOM 1530 C C . GLY A 1 187 ? 3.090 2.108 21.641 1.00 57.22 187 GLY A C 1
ATOM 1531 O O . GLY A 1 187 ? 3.966 2.484 22.420 1.00 57.22 187 GLY A O 1
ATOM 1532 N N . ARG A 1 188 ? 2.173 2.955 21.149 1.00 58.75 188 ARG A N 1
ATOM 1533 C CA . ARG A 1 188 ? 2.258 4.420 21.352 1.00 58.75 188 ARG A CA 1
ATOM 1534 C C . ARG A 1 188 ? 0.926 5.156 21.475 1.00 58.75 188 ARG A C 1
ATOM 1536 O O . ARG A 1 188 ? 0.953 6.372 21.630 1.00 58.75 188 ARG A O 1
ATOM 1543 N N . LEU A 1 189 ? -0.205 4.460 21.393 1.00 62.56 189 LEU A N 1
ATOM 1544 C CA . LEU A 1 189 ? -1.500 5.129 21.411 1.00 62.56 189 LEU A CA 1
ATOM 1545 C C . LEU A 1 189 ? -1.862 5.583 22.825 1.00 62.56 189 LEU A C 1
ATOM 1547 O O . LEU A 1 189 ? -1.853 4.788 23.777 1.00 62.56 189 LEU A O 1
ATOM 1551 N N . HIS A 1 190 ? -2.177 6.869 22.959 1.00 58.66 190 HIS A N 1
ATOM 1552 C CA . HIS A 1 190 ? -2.544 7.469 24.241 1.00 58.66 190 HIS A CA 1
ATOM 1553 C C . HIS A 1 190 ? -3.896 6.934 24.743 1.00 58.66 190 HIS A C 1
ATOM 1555 O O . HIS A 1 190 ? -4.116 6.870 25.953 1.00 58.66 190 HIS A O 1
ATOM 1561 N N . GLY A 1 191 ? -4.746 6.434 23.838 1.00 54.53 191 GLY A N 1
ATOM 1562 C CA . GLY A 1 191 ? -6.016 5.778 24.151 1.00 54.53 191 GLY A CA 1
ATOM 1563 C C . GLY A 1 191 ? -5.936 4.304 24.576 1.00 54.53 191 GLY A C 1
ATOM 1564 O O . GLY A 1 191 ? -6.983 3.670 24.727 1.00 54.53 191 GLY A O 1
ATOM 1565 N N . SER A 1 192 ? -4.748 3.716 24.789 1.00 49.28 192 SER A N 1
ATOM 1566 C CA . SER A 1 192 ? -4.604 2.270 25.080 1.00 49.28 192 SER A CA 1
ATOM 1567 C C . SER A 1 192 ? -5.323 1.772 26.348 1.00 49.28 192 SER A C 1
ATOM 1569 O O . SER A 1 192 ? -5.518 0.567 26.495 1.00 49.28 192 SER A O 1
ATOM 1571 N N . GLN A 1 193 ? -5.827 2.663 27.212 1.00 45.06 193 GLN A N 1
ATOM 1572 C CA . GLN A 1 193 ? -6.721 2.277 28.313 1.00 45.06 193 GLN A CA 1
ATOM 1573 C C . GLN A 1 193 ? -8.180 2.004 27.894 1.00 45.06 193 GLN A C 1
ATOM 1575 O O . GLN A 1 193 ? -8.923 1.416 28.671 1.00 45.06 193 GLN A O 1
ATOM 1580 N N . THR A 1 194 ? -8.604 2.363 26.677 1.00 43.91 194 THR A N 1
ATOM 1581 C CA . THR A 1 194 ? -9.980 2.111 26.185 1.00 43.91 194 THR A CA 1
ATOM 1582 C C . THR A 1 194 ? -10.057 1.095 25.041 1.00 43.91 194 THR A C 1
ATOM 1584 O O . THR A 1 194 ? -11.137 0.610 24.711 1.00 43.91 194 THR A O 1
ATOM 1587 N N . SER A 1 195 ? -8.916 0.698 24.470 1.00 43.22 195 SER A N 1
ATOM 1588 C CA . SER A 1 195 ? -8.864 -0.122 23.248 1.00 43.22 195 SER A CA 1
ATOM 1589 C C . SER A 1 195 ? -8.728 -1.630 23.480 1.00 43.22 195 SER A C 1
ATOM 1591 O O . SER A 1 195 ? -8.629 -2.387 22.515 1.00 43.22 195 SER A O 1
ATOM 1593 N N . THR A 1 196 ? -8.827 -2.115 24.724 1.00 43.41 196 THR A N 1
ATOM 1594 C CA . THR A 1 196 ? -8.927 -3.563 25.007 1.00 43.41 196 THR A CA 1
ATOM 1595 C C . THR A 1 196 ? -10.185 -4.210 24.410 1.00 43.41 196 THR A C 1
ATOM 1597 O O . THR A 1 196 ? -10.362 -5.416 24.541 1.00 43.41 196 THR A O 1
ATOM 1600 N N . ASN A 1 197 ? -11.049 -3.438 23.741 1.00 41.72 197 ASN A N 1
ATOM 1601 C CA . ASN A 1 197 ? -12.251 -3.920 23.068 1.00 41.72 197 ASN A CA 1
ATOM 1602 C C . ASN A 1 197 ? -12.124 -4.028 21.535 1.00 41.72 197 ASN A C 1
ATOM 1604 O O . ASN A 1 197 ? -12.981 -4.654 20.927 1.00 41.72 197 ASN A O 1
ATOM 1608 N N . ILE A 1 198 ? -11.070 -3.507 20.888 1.00 46.34 198 ILE A N 1
ATOM 1609 C CA . ILE A 1 198 ? -10.974 -3.528 19.405 1.00 46.34 198 ILE A CA 1
ATOM 1610 C C . ILE A 1 198 ? -10.545 -4.915 18.873 1.00 46.34 198 ILE A C 1
ATOM 1612 O O . ILE A 1 198 ? -10.789 -5.254 17.719 1.00 46.34 198 ILE A O 1
ATOM 1616 N N . LEU A 1 199 ? -9.996 -5.771 19.743 1.00 43.66 199 LEU A N 1
ATOM 1617 C CA . LEU A 1 199 ? -9.776 -7.201 19.487 1.00 43.66 199 LEU A CA 1
ATOM 1618 C C . LEU A 1 199 ? -10.355 -8.102 20.587 1.00 43.66 199 LEU A C 1
ATOM 1620 O O . LEU A 1 199 ? -9.968 -9.265 20.699 1.00 43.66 199 LEU A O 1
ATOM 1624 N N . LYS A 1 200 ? -11.339 -7.624 21.360 1.00 41.09 200 LYS A N 1
ATOM 1625 C CA . LYS A 1 200 ? -12.301 -8.568 21.938 1.00 41.09 200 LYS A CA 1
ATOM 1626 C C . LYS A 1 200 ? -13.233 -8.973 20.811 1.00 41.09 200 LYS A C 1
ATOM 1628 O O . LYS A 1 200 ? -14.331 -8.456 20.653 1.00 41.09 200 LYS A O 1
ATOM 1633 N N . ILE A 1 201 ? -12.767 -9.925 20.011 1.00 43.69 201 ILE A N 1
ATOM 1634 C CA . ILE A 1 201 ? -13.688 -10.900 19.450 1.00 43.69 201 ILE A CA 1
ATOM 1635 C C . ILE A 1 201 ? -14.291 -11.555 20.692 1.00 43.69 201 ILE A C 1
ATOM 1637 O O . ILE A 1 201 ? -13.654 -12.402 21.314 1.00 43.69 201 ILE A O 1
ATOM 1641 N N . GLU A 1 202 ? -15.441 -11.058 21.145 1.00 33.44 202 GLU A N 1
ATOM 1642 C CA . GLU A 1 202 ? -16.230 -11.758 22.147 1.00 33.44 202 GLU A CA 1
ATOM 1643 C C . GLU A 1 202 ? -16.638 -13.077 21.494 1.00 33.44 202 GLU A C 1
ATOM 1645 O O . GLU A 1 202 ? -17.527 -13.141 20.646 1.00 33.44 202 GLU A O 1
ATOM 1650 N N . PHE A 1 203 ? -15.867 -14.119 21.798 1.00 33.53 203 PHE A N 1
ATOM 1651 C CA . PHE A 1 203 ? -16.263 -15.488 21.548 1.00 33.53 203 PHE A CA 1
ATOM 1652 C C . PHE A 1 203 ? -17.395 -15.789 22.538 1.00 33.53 203 PHE A C 1
ATOM 1654 O O . PHE A 1 203 ? -17.146 -15.686 23.742 1.00 33.53 203 PHE A O 1
ATOM 1661 N N . PRO A 1 204 ? -18.619 -16.093 22.072 1.00 40.91 204 PRO A N 1
ATOM 1662 C CA . PRO A 1 204 ? -19.598 -16.750 22.926 1.00 40.91 204 PRO A CA 1
ATOM 1663 C C . PRO A 1 204 ? -19.096 -18.133 23.358 1.00 40.91 204 PRO A C 1
ATOM 1665 O O . PRO A 1 204 ? -18.349 -18.768 22.572 1.00 40.91 204 PRO A O 1
#

Foldseek 3Di:
DVVVVVLVLVLLVVLLVQLVCLCCPVLHPALPDDPPCDPVNVVVVVVVVVVVVVVCVVDPDDDPDDPPPPPVPPPCVPPNPLVVSLLVSLLVSLVSSCVSLVPDADPVLNVLLSVQQRVVSSLLVQLLVCLVVPHQARADNNRDGDDCPVPVNPPSSVVSVVCNVVVQDPSNSSVVSVVSSVVSNPPDGPCVVPCPVSPPPVDD

Nearest PDB structures (foldseek):
  5tnb-assembly1_A  TM=7.187E-01  e=2.607E-01  Homo sapiens
  2qzo-assembly1_A  TM=6.892E-01  e=2.255E-01  Homo sapiens
  7rs8-assembly2_D  TM=7.195E-01  e=3.483E-01  Homo sapiens

Sequence (204 aa):
IQDALENVFWRLRRCDAKHRQLRTSEFNPKSRGRFHWGLTDYLRQQMEMKQDIKEEEEDSKPSVKGNDKRKTLPLFSLQKDWAFVDTVCAIEYVKFFNSVFDIHLDTTDQVLTLQSSVVQLSLLELNHFSWSSGFDRLTYPDGTRKFQEIFRAHCSDALLLRMGALSLTRSELALMKALIVCKAGEGRLHGSQTSTNILKIEFP